Protein AF-A0A9N9LX17-F1 (afdb_monomer_lite)

InterPro domains:
  IPR000743 Glycoside hydrolase, family 28 [PF00295] (178-269)
  IPR011050 Pectin lyase fold/virulence factor [SSF51126] (46-278)
  IPR012334 Pectin lyase fold [G3DSA:2.160.20.10] (38-163)
  IPR012334 Pectin lyase fold [G3DSA:2.160.20.10] (164-284)

Organism: NCBI:txid595503

pLDDT: mean 70.47, std 19.85, range [21.69, 96.5]

Radius of gyration: 23.57 Å; chains: 1; bounding box: 48×75×92 Å

Secondary structure (DSSP, 8-state):
---------------------------------TTPPEEEPPP--TT---HHHHHHHHHHSTTSEEEE--EEE-S-B--EEEEEEEEE-SEEEE-S-HHHHHHSSEEETTTTEEESBEEEEEEEEEE-TTT-EEE--HHHHHHHHSS---TTPPBS-EE------S-----TTS---PPPEE-SEEEEEEEEEEES-SSEEES-TT-SSTTTT----EEEEEEEEEEEEEESS-STT---EEE--SSS-BEEEEEEEE-BBSSTTSPPBS-EEEEESBPTT-EES-EEET-

Structure (mmCIF, N/CA/C/O backbone):
data_AF-A0A9N9LX17-F1
#
_entry.id   AF-A0A9N9LX17-F1
#
loop_
_atom_site.group_PDB
_atom_site.id
_atom_site.type_symbol
_atom_site.label_atom_id
_atom_site.label_alt_id
_atom_site.label_comp_id
_atom_site.label_asym_id
_atom_site.label_entity_id
_atom_site.label_seq_id
_atom_site.pdbx_PDB_ins_code
_atom_site.Cartn_x
_atom_site.Cartn_y
_atom_site.Cartn_z
_atom_site.occupancy
_atom_site.B_iso_or_equiv
_atom_site.auth_seq_id
_atom_site.auth_comp_id
_atom_site.auth_asym_id
_atom_site.auth_atom_id
_atom_site.pdbx_PDB_model_num
ATOM 1 N N . MET A 1 1 ? 9.845 -52.766 -66.563 1.00 35.47 1 MET A N 1
ATOM 2 C CA . MET A 1 1 ? 11.212 -52.418 -66.123 1.00 35.47 1 MET A CA 1
ATOM 3 C C . MET A 1 1 ? 11.111 -51.336 -65.056 1.00 35.47 1 MET A C 1
ATOM 5 O O . MET A 1 1 ? 10.508 -50.327 -65.366 1.00 35.47 1 MET A O 1
ATOM 9 N N . HIS A 1 2 ? 11.686 -51.580 -63.865 1.00 37.22 2 HIS A N 1
ATOM 10 C CA . HIS A 1 2 ? 12.273 -50.601 -62.917 1.00 37.22 2 HIS A CA 1
ATOM 11 C C . HIS A 1 2 ? 11.349 -49.502 -62.329 1.00 37.22 2 HIS A C 1
ATOM 13 O O . HIS A 1 2 ? 10.694 -48.790 -63.064 1.00 37.22 2 HIS A O 1
ATOM 19 N N . ARG A 1 3 ? 11.277 -49.221 -61.022 1.00 40.25 3 ARG A N 1
ATOM 20 C CA . ARG A 1 3 ? 12.088 -49.555 -59.837 1.00 40.25 3 ARG A CA 1
ATOM 21 C C . ARG A 1 3 ? 11.215 -49.325 -58.588 1.00 40.25 3 ARG A C 1
ATOM 23 O O . ARG A 1 3 ? 10.540 -48.306 -58.502 1.00 40.25 3 ARG A O 1
ATOM 30 N N . LEU A 1 4 ? 11.287 -50.240 -57.618 1.00 35.66 4 LEU A N 1
ATOM 31 C CA . LEU A 1 4 ? 10.946 -49.978 -56.216 1.00 35.66 4 LEU A CA 1
ATOM 32 C C . LEU A 1 4 ? 12.004 -49.029 -55.628 1.00 35.66 4 LEU A C 1
ATOM 34 O O . LEU A 1 4 ? 13.196 -49.271 -55.814 1.00 35.66 4 LEU A O 1
ATOM 38 N N . SER A 1 5 ? 11.583 -48.018 -54.869 1.00 40.09 5 SER A N 1
ATOM 39 C CA . SER A 1 5 ? 12.445 -47.342 -53.895 1.00 40.09 5 SER A CA 1
ATOM 40 C C . SER A 1 5 ? 11.688 -47.212 -52.581 1.00 40.09 5 SER A C 1
ATOM 42 O O . SER A 1 5 ? 10.749 -46.430 -52.465 1.00 40.09 5 SER A O 1
ATOM 44 N N . LEU A 1 6 ? 12.113 -48.011 -51.604 1.00 40.12 6 LEU A N 1
ATOM 45 C CA . LEU A 1 6 ? 11.853 -47.794 -50.187 1.00 40.12 6 LEU A CA 1
ATOM 46 C C . LEU A 1 6 ? 12.526 -46.486 -49.760 1.00 40.12 6 LEU A C 1
ATOM 48 O O . LEU A 1 6 ? 13.711 -46.304 -50.036 1.00 40.12 6 LEU A O 1
ATOM 52 N N . LEU A 1 7 ? 11.819 -45.626 -49.027 1.00 34.62 7 LEU A N 1
ATOM 53 C CA . LEU A 1 7 ? 12.468 -44.716 -48.090 1.00 34.62 7 LEU A CA 1
ATOM 54 C C . LEU A 1 7 ? 11.702 -44.665 -46.763 1.00 34.62 7 LEU A C 1
ATOM 56 O O . LEU A 1 7 ? 10.480 -44.566 -46.706 1.00 34.62 7 LEU A O 1
ATOM 60 N N . SER A 1 8 ? 12.516 -44.820 -45.729 1.00 36.94 8 SER A N 1
ATOM 61 C CA . SER A 1 8 ? 12.314 -45.004 -44.295 1.00 36.94 8 SER A CA 1
ATOM 62 C C . SER A 1 8 ? 11.268 -44.146 -43.578 1.00 36.94 8 SER A C 1
ATOM 64 O O . SER A 1 8 ? 11.201 -42.931 -43.755 1.00 36.94 8 SER A O 1
ATOM 66 N N . LEU A 1 9 ? 10.605 -44.805 -42.619 1.00 37.69 9 LEU A N 1
ATOM 67 C CA . LEU A 1 9 ? 10.036 -44.239 -41.396 1.00 37.69 9 LEU A CA 1
ATOM 68 C C . LEU A 1 9 ? 10.981 -43.224 -40.726 1.00 37.69 9 LEU A C 1
ATOM 70 O O . LEU A 1 9 ? 12.104 -43.565 -40.364 1.00 37.69 9 LEU A O 1
ATOM 74 N N . ALA A 1 10 ? 10.445 -42.048 -40.412 1.00 33.94 10 ALA A N 1
ATOM 75 C CA . ALA A 1 10 ? 10.812 -41.290 -39.222 1.00 33.94 10 ALA A CA 1
ATOM 76 C C . ALA A 1 10 ? 9.517 -40.743 -38.608 1.00 33.94 10 ALA A C 1
ATOM 78 O O . ALA A 1 10 ? 9.060 -39.649 -38.928 1.00 33.94 10 ALA A O 1
ATOM 79 N N . ILE A 1 11 ? 8.884 -41.552 -37.756 1.00 41.22 11 ILE A N 1
ATOM 80 C CA . ILE A 1 11 ? 7.846 -41.073 -36.843 1.00 41.22 11 ILE A CA 1
ATOM 81 C C . ILE A 1 11 ? 8.592 -40.282 -35.770 1.00 41.22 11 ILE A C 1
ATOM 83 O O . ILE A 1 11 ? 9.168 -40.862 -34.854 1.00 41.22 11 ILE A O 1
ATOM 87 N N . LEU A 1 12 ? 8.637 -38.959 -35.913 1.00 36.47 12 LEU A N 1
ATOM 88 C CA . LEU A 1 12 ? 8.966 -38.078 -34.800 1.00 36.47 12 LEU A CA 1
ATOM 89 C C . LEU A 1 12 ? 7.798 -38.158 -33.810 1.00 36.47 12 LEU A C 1
ATOM 91 O O . LEU A 1 12 ? 6.686 -37.768 -34.177 1.00 36.47 12 LEU A O 1
ATOM 95 N N . PRO A 1 13 ? 7.998 -38.629 -32.566 1.00 37.09 13 PRO A N 1
ATOM 96 C CA . PRO A 1 13 ? 7.053 -38.302 -31.525 1.00 37.09 13 PRO A CA 1
ATOM 97 C C . PRO A 1 13 ? 7.185 -36.792 -31.333 1.00 37.09 13 PRO A C 1
ATOM 99 O O . PRO A 1 13 ? 8.185 -36.308 -30.801 1.00 37.09 13 PRO A O 1
ATOM 102 N N . PHE A 1 14 ? 6.198 -36.030 -31.806 1.00 36.94 14 PHE A N 1
ATOM 103 C CA . PHE A 1 14 ? 5.973 -34.705 -31.253 1.00 36.94 14 PHE A CA 1
ATOM 104 C C . PHE A 1 14 ? 5.671 -34.934 -29.778 1.00 36.94 14 PHE A C 1
ATOM 106 O O . PHE A 1 14 ? 4.556 -35.290 -29.398 1.00 36.94 14 PHE A O 1
ATOM 113 N N . LEU A 1 15 ? 6.724 -34.817 -28.967 1.00 38.44 15 LEU A N 1
ATOM 114 C CA . LEU A 1 15 ? 6.636 -34.618 -27.538 1.00 38.44 15 LEU A CA 1
ATOM 115 C C . LEU A 1 15 ? 5.595 -33.529 -27.340 1.00 38.44 15 LEU A C 1
ATOM 117 O O . LEU A 1 15 ? 5.793 -32.372 -27.710 1.00 38.44 15 LEU A O 1
ATOM 121 N N . THR A 1 16 ? 4.459 -33.952 -26.806 1.00 34.06 16 THR A N 1
ATOM 122 C CA . THR A 1 16 ? 3.434 -33.095 -26.251 1.00 34.06 16 THR A CA 1
ATOM 123 C C . THR A 1 16 ? 4.123 -32.195 -25.236 1.00 34.06 16 THR A C 1
ATOM 125 O O . THR A 1 16 ? 4.326 -32.586 -24.088 1.00 34.06 16 THR A O 1
ATOM 128 N N . GLN A 1 17 ? 4.512 -30.987 -25.644 1.00 36.25 17 GLN A N 1
ATOM 129 C CA . GLN A 1 17 ? 4.705 -29.907 -24.693 1.00 36.25 17 GLN A CA 1
ATOM 130 C C . GLN A 1 17 ? 3.312 -29.543 -24.204 1.00 36.25 17 GLN A C 1
ATOM 132 O O . GLN A 1 17 ? 2.652 -28.634 -24.709 1.00 36.25 17 GLN A O 1
ATOM 137 N N . THR A 1 18 ? 2.861 -30.303 -23.208 1.00 29.83 18 THR A N 1
ATOM 138 C CA . THR A 1 18 ? 1.946 -29.798 -22.204 1.00 29.83 18 THR A CA 1
ATOM 139 C C . THR A 1 18 ? 2.607 -28.542 -21.662 1.00 29.83 18 THR A C 1
ATOM 141 O O . THR A 1 18 ? 3.480 -28.598 -20.795 1.00 29.83 18 THR A O 1
ATOM 144 N N . HIS A 1 19 ? 2.235 -27.397 -22.225 1.00 37.81 19 HIS A N 1
ATOM 145 C CA . HIS A 1 19 ? 2.329 -26.148 -21.509 1.00 37.81 19 HIS A CA 1
ATOM 146 C C . HIS A 1 19 ? 1.412 -26.367 -20.317 1.00 37.81 19 HIS A C 1
ATOM 148 O O . HIS A 1 19 ? 0.196 -26.219 -20.417 1.00 37.81 19 HIS A O 1
ATOM 154 N N . ALA A 1 20 ? 1.992 -26.829 -19.210 1.00 33.56 20 ALA A N 1
ATOM 155 C CA . ALA A 1 20 ? 1.413 -26.604 -17.912 1.00 33.56 20 ALA A CA 1
ATOM 156 C C . ALA A 1 20 ? 1.333 -25.082 -17.808 1.00 33.56 20 ALA A C 1
ATOM 158 O O . ALA A 1 20 ? 2.293 -24.414 -17.431 1.00 33.56 20 ALA A O 1
ATOM 159 N N . GLN A 1 21 ? 0.213 -24.528 -18.275 1.00 37.31 21 GLN A N 1
ATOM 160 C CA . GLN A 1 21 ? -0.245 -23.226 -17.859 1.00 37.31 21 GLN A CA 1
ATOM 161 C C . GLN A 1 21 ? -0.317 -23.371 -16.348 1.00 37.31 21 GLN A C 1
ATOM 163 O O . GLN A 1 21 ? -1.228 -24.020 -15.834 1.00 37.31 21 GLN A O 1
ATOM 168 N N . ALA A 1 22 ? 0.710 -22.886 -15.649 1.00 36.56 22 ALA A N 1
ATOM 169 C CA . ALA A 1 22 ? 0.605 -22.625 -14.232 1.00 36.56 22 ALA A CA 1
ATOM 170 C C . ALA A 1 22 ? -0.609 -21.709 -14.131 1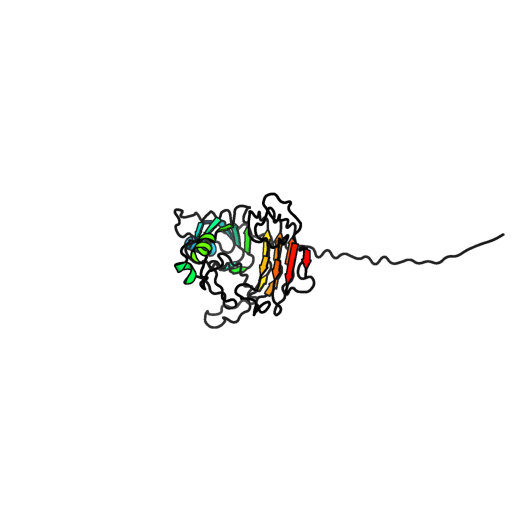.00 36.56 22 ALA A C 1
ATOM 172 O O . ALA A 1 22 ? -0.571 -20.563 -14.584 1.00 36.56 22 ALA A O 1
ATOM 173 N N . GLN A 1 23 ? -1.739 -22.293 -13.738 1.00 37.41 23 GLN A N 1
ATOM 174 C CA . GLN A 1 23 ? -2.990 -21.577 -13.697 1.00 37.41 23 GLN A CA 1
ATOM 175 C C . GLN A 1 23 ? -2.757 -20.405 -12.759 1.00 37.41 23 GLN A C 1
ATOM 177 O O . GLN A 1 23 ? -2.334 -20.594 -11.619 1.00 37.41 23 GLN A O 1
ATOM 182 N N . LEU A 1 24 ? -3.001 -19.200 -13.264 1.00 45.25 24 LEU A N 1
ATOM 183 C CA . LEU A 1 24 ? -3.040 -17.971 -12.488 1.00 45.25 24 LEU A CA 1
ATOM 184 C C . LEU A 1 24 ? -4.302 -18.027 -11.610 1.00 45.25 24 LEU A C 1
ATOM 186 O O . LEU A 1 24 ? -5.284 -17.329 -11.829 1.00 45.25 24 LEU A O 1
ATOM 190 N N . GLN A 1 25 ? -4.332 -18.980 -10.686 1.00 44.53 25 GLN A N 1
ATOM 191 C CA . GLN A 1 25 ? -5.410 -19.192 -9.745 1.00 44.53 25 GLN A CA 1
ATOM 192 C C . GLN A 1 25 ? -4.886 -18.835 -8.369 1.00 44.53 25 GLN A C 1
ATOM 194 O O . GLN A 1 25 ? -4.405 -19.689 -7.643 1.00 44.53 25 GLN A O 1
ATOM 199 N N . ASN A 1 26 ? -5.066 -17.575 -8.006 1.00 44.97 26 ASN A N 1
ATOM 200 C CA . ASN A 1 26 ? -5.597 -17.286 -6.687 1.00 44.97 26 ASN A CA 1
ATOM 201 C C . ASN A 1 26 ? -6.857 -16.444 -6.903 1.00 44.97 26 ASN A C 1
ATOM 203 O O . ASN A 1 26 ? -6.817 -15.226 -6.718 1.00 44.97 26 ASN A O 1
ATOM 207 N N . PRO A 1 27 ? -8.001 -17.027 -7.334 1.00 46.06 27 PRO A N 1
ATOM 208 C CA . PRO A 1 27 ? -9.246 -16.425 -6.897 1.00 46.06 27 PRO A CA 1
ATOM 209 C C . PRO A 1 27 ? -9.136 -16.378 -5.373 1.00 46.06 27 PRO A C 1
ATOM 211 O O . PRO A 1 27 ? -8.946 -17.425 -4.747 1.00 46.06 27 PRO A O 1
ATOM 214 N N . LEU A 1 28 ? -9.158 -15.170 -4.793 1.00 48.03 28 LEU A N 1
ATOM 215 C CA . LEU A 1 28 ? -9.337 -15.014 -3.352 1.00 48.03 28 LEU A CA 1
ATOM 216 C C . LEU A 1 28 ? -10.419 -16.024 -2.957 1.00 48.03 28 LEU A C 1
ATOM 218 O O . LEU A 1 28 ? -11.452 -16.056 -3.642 1.00 48.03 28 LEU A O 1
ATOM 222 N N . PRO A 1 29 ? -10.189 -16.904 -1.963 1.00 48.41 29 PRO A N 1
ATOM 223 C CA . PRO A 1 29 ? -11.257 -17.776 -1.513 1.00 48.41 29 PRO A CA 1
ATOM 224 C C . PRO A 1 29 ? -12.472 -16.872 -1.282 1.00 48.41 29 PRO A C 1
ATOM 226 O O . PRO A 1 29 ? -12.311 -15.850 -0.607 1.00 48.41 29 PRO A O 1
ATOM 229 N N . PRO A 1 30 ? -13.633 -17.152 -1.913 1.00 46.47 30 PRO A N 1
ATOM 230 C CA . PRO A 1 30 ? -14.810 -16.324 -1.717 1.00 46.47 30 PRO A CA 1
ATOM 231 C C . PRO A 1 30 ? -14.992 -16.213 -0.213 1.00 46.47 30 PRO A C 1
ATOM 233 O O . PRO A 1 30 ? -14.998 -17.254 0.454 1.00 46.47 30 PRO A O 1
ATOM 236 N N . ILE A 1 31 ? -15.026 -14.982 0.309 1.00 50.50 31 ILE A N 1
ATOM 237 C CA . ILE A 1 31 ? -15.191 -14.743 1.741 1.00 50.50 31 ILE A CA 1
ATOM 238 C C . ILE A 1 31 ? -16.525 -15.382 2.103 1.00 50.50 31 ILE A C 1
ATOM 240 O O . ILE A 1 31 ? -17.606 -14.879 1.800 1.00 50.50 31 ILE A O 1
ATOM 244 N N . LYS A 1 32 ? -16.429 -16.599 2.633 1.00 47.66 32 LYS A N 1
ATOM 245 C CA . LYS A 1 32 ? -17.560 -17.398 3.052 1.00 47.66 32 LYS A CA 1
ATOM 246 C C . LYS A 1 32 ? -17.932 -16.869 4.419 1.00 47.66 32 LYS A C 1
ATOM 248 O O . LYS A 1 32 ? -17.498 -17.447 5.406 1.00 47.66 32 LYS A O 1
ATOM 253 N N . ASP A 1 33 ? -18.765 -15.837 4.475 1.00 49.06 33 ASP A N 1
ATOM 254 C CA . ASP A 1 33 ? -19.733 -15.833 5.561 1.00 49.06 33 ASP A CA 1
ATOM 255 C C . ASP A 1 33 ? -21.044 -15.088 5.249 1.00 49.06 33 ASP A C 1
ATOM 257 O O . ASP A 1 33 ? -21.087 -13.860 5.252 1.00 49.06 33 ASP A O 1
ATOM 261 N N . PRO A 1 34 ? -22.157 -15.816 5.051 1.00 50.72 34 PRO A N 1
ATOM 262 C CA . PRO A 1 34 ? -23.514 -15.274 5.141 1.00 50.72 34 PRO A CA 1
ATOM 263 C C . PRO A 1 34 ? -23.906 -14.753 6.546 1.00 50.72 34 PRO A C 1
ATOM 265 O O . PRO A 1 34 ? -25.016 -14.247 6.699 1.00 50.72 34 PRO A O 1
ATOM 268 N N . GLN A 1 35 ? -23.048 -14.902 7.567 1.00 56.78 35 GLN A N 1
ATOM 269 C CA . GLN A 1 35 ? -23.281 -14.550 8.980 1.00 56.78 35 GLN A CA 1
ATOM 270 C C . GLN A 1 35 ? -22.323 -13.461 9.520 1.00 56.78 35 GLN A C 1
ATOM 272 O O . GLN A 1 35 ? -22.437 -13.073 10.686 1.00 56.78 35 GLN A O 1
ATOM 277 N N . GLY A 1 36 ? -21.411 -12.931 8.694 1.00 67.19 36 GLY A N 1
ATOM 278 C CA . GLY A 1 36 ? -20.410 -11.938 9.106 1.00 67.19 36 GLY A CA 1
ATOM 279 C C . GLY A 1 36 ? -21.013 -10.574 9.475 1.00 67.19 36 GLY A C 1
ATOM 280 O O . GLY A 1 36 ? -21.919 -10.065 8.809 1.00 67.19 36 GLY A O 1
ATOM 281 N N . LYS A 1 37 ? -20.502 -9.938 10.540 1.00 80.50 37 LYS A N 1
ATOM 282 C CA . LYS A 1 37 ? -20.936 -8.588 10.950 1.00 80.50 37 LYS A CA 1
ATOM 283 C C . LYS A 1 37 ? -20.451 -7.552 9.939 1.00 80.50 37 LYS A C 1
ATOM 285 O O . LYS A 1 37 ? -19.287 -7.557 9.559 1.00 80.50 37 LYS A O 1
ATOM 290 N N . THR A 1 38 ? -21.325 -6.635 9.531 1.00 85.69 38 THR A N 1
ATOM 291 C CA . THR A 1 38 ? -20.928 -5.485 8.705 1.00 85.69 38 THR A CA 1
ATOM 292 C C . THR A 1 38 ? -20.859 -4.231 9.567 1.00 85.69 38 THR A C 1
ATOM 294 O O . THR A 1 38 ? -21.858 -3.847 10.173 1.00 85.69 38 THR A O 1
ATOM 297 N N . CYS A 1 39 ? -19.697 -3.582 9.597 1.00 86.81 39 CYS A N 1
ATOM 298 C CA . CYS A 1 39 ? -19.499 -2.281 10.224 1.00 86.81 39 CYS A CA 1
ATOM 299 C C . CYS A 1 39 ? -19.444 -1.224 9.128 1.00 86.81 39 CYS A C 1
ATOM 301 O O . CYS A 1 39 ? -18.622 -1.310 8.219 1.00 86.81 39 CYS A O 1
ATOM 303 N N . ILE A 1 40 ? -20.307 -0.218 9.227 1.00 87.06 40 ILE A N 1
ATOM 304 C CA . ILE A 1 40 ? -20.219 0.986 8.403 1.00 87.06 40 ILE A CA 1
ATOM 305 C C . ILE A 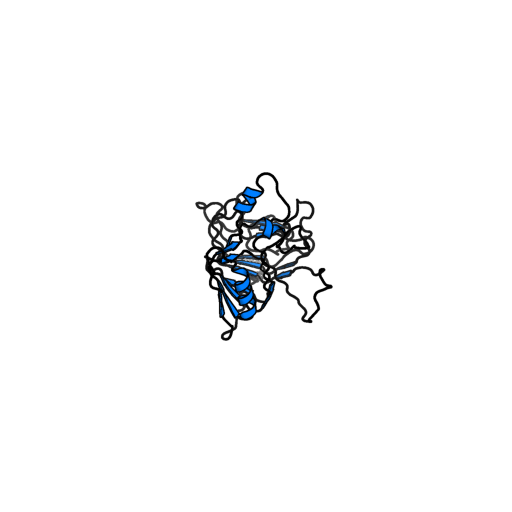1 40 ? -19.653 2.076 9.300 1.00 87.06 40 ILE A C 1
ATOM 307 O O . ILE A 1 40 ? -20.236 2.380 10.342 1.00 87.06 40 ILE A O 1
ATOM 311 N N . VAL A 1 41 ? -18.507 2.628 8.918 1.00 88.06 41 VAL A N 1
ATOM 312 C CA . VAL A 1 41 ? -17.889 3.736 9.643 1.00 88.06 41 VAL A CA 1
ATOM 313 C C . VAL A 1 41 ? -18.299 5.029 8.941 1.00 88.06 41 VAL A C 1
ATOM 315 O O . VAL A 1 41 ? -18.142 5.166 7.733 1.00 88.06 41 VAL A O 1
ATOM 318 N N . HIS A 1 42 ? -18.858 5.990 9.669 1.00 88.25 42 HIS A N 1
ATOM 319 C CA . HIS A 1 42 ? -19.262 7.274 9.088 1.00 88.25 42 HIS A CA 1
ATOM 320 C C . HIS A 1 42 ? -18.264 8.350 9.460 1.00 88.25 42 HIS A C 1
ATOM 322 O O . HIS A 1 42 ? -17.949 8.495 10.637 1.00 88.25 42 HIS A O 1
ATOM 328 N N . ALA A 1 43 ? -17.785 9.110 8.478 1.00 89.50 43 ALA A N 1
ATOM 329 C CA . ALA A 1 43 ? -16.760 10.114 8.735 1.00 89.50 43 ALA A CA 1
ATOM 330 C C . ALA A 1 43 ? -17.268 11.187 9.708 1.00 89.50 43 ALA A C 1
ATOM 332 O O . ALA A 1 43 ? -18.373 11.713 9.538 1.00 89.50 43 ALA A O 1
ATOM 333 N N . LEU A 1 44 ? -16.443 11.554 10.689 1.00 91.19 44 LEU A N 1
ATOM 334 C CA . LEU A 1 44 ? -16.734 12.608 11.666 1.00 91.19 44 LEU A CA 1
ATOM 335 C C . LEU A 1 44 ? -16.756 14.005 11.027 1.00 91.19 44 LEU A C 1
ATOM 337 O O . LEU A 1 44 ? -17.418 14.909 11.537 1.00 91.19 44 LEU A O 1
ATOM 341 N N . ARG A 1 45 ? -16.104 14.158 9.864 1.00 88.44 45 ARG A N 1
ATOM 342 C CA . ARG A 1 45 ? -15.992 15.400 9.073 1.00 88.44 45 ARG A CA 1
ATOM 343 C C . ARG A 1 45 ? -15.189 16.494 9.788 1.00 88.44 45 ARG A C 1
ATOM 345 O O . ARG A 1 45 ? -14.661 16.302 10.879 1.00 88.44 45 ARG A O 1
ATOM 352 N N . ASN A 1 46 ? -15.048 17.646 9.125 1.00 90.50 46 ASN A N 1
ATOM 353 C CA . ASN A 1 46 ? -14.336 18.828 9.631 1.00 90.50 46 ASN A CA 1
ATOM 354 C C . ASN A 1 46 ? -12.908 18.537 10.128 1.00 90.50 46 ASN A C 1
ATOM 356 O O . ASN A 1 46 ? -12.479 19.118 11.117 1.00 90.50 46 ASN A O 1
ATOM 360 N N . GLN A 1 47 ? -12.189 17.633 9.449 1.00 91.94 47 GLN A N 1
ATOM 361 C CA . GLN A 1 47 ? -10.838 17.200 9.841 1.00 91.94 47 GLN A CA 1
ATOM 362 C C . GLN A 1 47 ? -10.755 16.646 11.279 1.00 91.94 47 GLN A C 1
ATOM 364 O O . GLN A 1 47 ? -9.738 16.767 11.958 1.00 91.94 47 GLN A O 1
ATOM 369 N N . THR A 1 48 ? -11.836 16.030 11.756 1.00 95.38 48 THR A N 1
ATOM 370 C CA . THR A 1 48 ? -11.850 15.319 13.038 1.00 95.38 48 THR A CA 1
ATOM 371 C C . THR A 1 48 ? -11.234 13.934 12.858 1.00 95.38 48 THR A C 1
ATOM 373 O O . THR A 1 48 ? -11.500 13.283 11.854 1.00 95.38 48 THR A O 1
ATOM 376 N N . ASP A 1 49 ? -10.417 13.482 13.813 1.00 96.00 49 ASP A N 1
ATOM 377 C CA . ASP A 1 49 ? -9.709 12.200 13.714 1.00 96.00 49 ASP A CA 1
ATOM 378 C C . ASP A 1 49 ? -10.657 10.990 13.696 1.00 96.00 49 ASP A C 1
ATOM 380 O O . ASP A 1 49 ? -11.247 10.625 14.714 1.00 96.00 49 ASP A O 1
ATOM 384 N N . ASP A 1 50 ? -10.759 10.341 12.540 1.00 95.19 50 ASP A N 1
ATOM 385 C CA . ASP A 1 50 ? -11.567 9.143 12.315 1.00 95.19 50 ASP A CA 1
ATOM 386 C C . ASP A 1 50 ? -10.842 7.848 12.732 1.00 95.19 50 ASP A C 1
ATOM 388 O O . ASP A 1 50 ? -11.460 6.781 12.811 1.00 95.19 50 ASP A O 1
ATOM 392 N N . ALA A 1 51 ? -9.538 7.895 13.024 1.00 93.00 51 ALA A N 1
ATOM 393 C CA . ALA A 1 51 ? -8.760 6.694 13.323 1.00 93.00 51 ALA A CA 1
ATOM 394 C C . ALA A 1 51 ? -9.316 5.847 14.493 1.00 93.00 51 ALA A C 1
ATOM 396 O O . ALA A 1 51 ? -9.387 4.621 14.346 1.00 93.00 51 ALA A O 1
ATOM 397 N N . PRO A 1 52 ? -9.787 6.422 15.623 1.00 95.50 52 PRO A N 1
ATOM 398 C CA . PRO A 1 52 ? -10.323 5.632 16.733 1.00 95.50 52 PRO A CA 1
ATOM 399 C C . PRO A 1 52 ? -11.571 4.820 16.366 1.00 95.50 52 PRO A C 1
ATOM 401 O O . PRO A 1 52 ? -11.703 3.665 16.774 1.00 95.50 52 PRO A O 1
ATOM 404 N N . GLN A 1 53 ? -12.483 5.394 15.578 1.00 92.56 53 GLN A N 1
ATOM 405 C CA . GLN A 1 53 ? -13.712 4.706 15.170 1.00 92.56 53 GLN A CA 1
ATOM 406 C C . GLN A 1 53 ? -13.457 3.647 14.091 1.00 92.56 53 GLN A C 1
ATOM 408 O O . GLN A 1 53 ? -14.088 2.590 14.120 1.00 92.56 53 GLN A O 1
ATOM 413 N N . ILE A 1 54 ? -12.476 3.869 13.210 1.00 90.94 54 ILE A N 1
ATOM 414 C CA . ILE A 1 54 ? -12.006 2.864 12.247 1.00 90.94 54 ILE A CA 1
ATOM 415 C C . ILE A 1 54 ? -11.405 1.663 12.987 1.00 90.94 54 ILE A C 1
ATOM 417 O O . ILE A 1 54 ? -11.782 0.520 12.729 1.00 90.94 54 ILE A O 1
ATOM 421 N N . LEU A 1 55 ? -10.520 1.900 13.966 1.00 91.19 55 LEU A N 1
ATOM 422 C CA . LEU A 1 55 ? -9.961 0.827 14.800 1.00 91.19 55 LEU A CA 1
ATOM 423 C C . LEU A 1 55 ? -11.058 0.069 15.547 1.00 91.19 55 LEU A C 1
ATOM 425 O O . LEU A 1 55 ? -11.012 -1.159 15.630 1.00 91.19 55 LEU A O 1
ATOM 429 N N . LYS A 1 56 ? -12.076 0.784 16.041 1.00 91.31 56 LYS A N 1
ATOM 430 C CA . LYS A 1 56 ? -13.205 0.153 16.720 1.00 91.31 56 LYS A CA 1
ATOM 431 C C . LYS A 1 56 ? -14.024 -0.741 15.791 1.00 91.31 56 LYS A C 1
ATOM 433 O O . LYS A 1 56 ? -14.475 -1.805 16.218 1.00 91.31 56 LYS A O 1
ATOM 438 N N . ALA A 1 57 ? -14.208 -0.339 14.537 1.00 90.31 57 ALA A N 1
ATOM 439 C CA . ALA A 1 57 ? -14.897 -1.147 13.540 1.00 90.31 57 ALA A CA 1
ATOM 440 C C . ALA A 1 57 ? -14.108 -2.406 13.175 1.00 90.31 57 ALA A C 1
ATOM 442 O O . ALA A 1 57 ? -14.694 -3.487 13.163 1.00 90.31 57 ALA A O 1
ATOM 443 N N . PHE A 1 58 ? -12.790 -2.296 12.976 1.00 88.56 58 PHE A N 1
ATOM 444 C CA . PHE A 1 58 ? -11.930 -3.464 12.766 1.00 88.56 58 PHE A CA 1
ATOM 445 C C . PHE A 1 58 ? -11.975 -4.442 13.943 1.00 88.56 58 PHE A C 1
ATOM 447 O O . PHE A 1 58 ? -12.038 -5.647 13.730 1.00 88.56 58 PHE A O 1
ATOM 454 N N . GLU A 1 59 ? -11.999 -3.941 15.180 1.00 89.12 59 GLU A N 1
ATOM 455 C CA . GLU A 1 59 ? -12.151 -4.782 16.372 1.00 89.12 59 GLU A CA 1
ATOM 456 C C . GLU A 1 59 ? -13.533 -5.465 16.421 1.00 89.12 59 GLU A C 1
ATOM 458 O O . GLU A 1 59 ? -13.643 -6.644 16.750 1.00 89.12 59 GLU A O 1
ATOM 463 N N . THR A 1 60 ? -14.600 -4.733 16.090 1.00 87.69 60 THR A N 1
ATOM 464 C CA . THR A 1 60 ? -15.991 -5.190 16.271 1.00 87.69 60 THR A CA 1
ATOM 465 C C . THR A 1 60 ? -16.471 -6.124 15.158 1.00 87.69 60 THR A C 1
ATOM 467 O O . THR A 1 60 ? -17.238 -7.054 15.427 1.00 87.69 60 THR A O 1
ATOM 470 N N . CYS A 1 61 ? -16.043 -5.865 13.922 1.00 86.50 61 CYS A N 1
ATOM 471 C CA . CYS A 1 61 ? -16.434 -6.595 12.715 1.00 86.50 61 CYS A CA 1
ATOM 472 C C . CYS A 1 61 ? -15.324 -7.485 12.160 1.00 86.50 61 CYS A C 1
ATOM 474 O O . CYS A 1 61 ? -15.377 -7.881 10.998 1.00 86.50 61 CYS A O 1
ATOM 476 N N . ASN A 1 62 ? -14.339 -7.827 12.989 1.00 78.75 62 ASN A N 1
ATOM 477 C CA . ASN A 1 62 ? -13.417 -8.909 12.683 1.00 78.75 62 ASN A CA 1
ATOM 478 C C . ASN A 1 62 ? -14.213 -10.191 12.354 1.00 78.75 62 ASN A C 1
ATOM 480 O O . ASN A 1 62 ? -15.195 -10.472 13.050 1.00 78.75 62 ASN A O 1
ATOM 484 N N . HIS A 1 63 ? -13.822 -10.942 11.318 1.00 76.44 63 HIS A N 1
ATOM 485 C CA . HIS A 1 63 ? -14.645 -11.990 10.677 1.00 76.44 63 HIS A CA 1
ATOM 486 C C . HIS A 1 63 ? -15.897 -11.463 9.942 1.00 76.44 63 HIS A C 1
ATOM 488 O O . HIS A 1 63 ? -16.978 -12.052 9.996 1.00 76.44 63 HIS A O 1
ATOM 494 N N . GLY A 1 64 ? -15.785 -10.302 9.301 1.00 71.38 64 GLY A N 1
ATOM 495 C CA . GLY A 1 64 ? -16.905 -9.585 8.704 1.00 71.38 64 GLY A CA 1
ATOM 496 C C . GLY A 1 64 ? -16.470 -8.540 7.679 1.00 71.38 64 GLY A C 1
ATOM 497 O O . GLY A 1 64 ? -15.375 -8.597 7.126 1.00 71.38 64 GLY A O 1
ATOM 498 N N . GLY A 1 65 ? -17.350 -7.585 7.390 1.00 64.38 65 GLY A N 1
ATOM 499 C CA . GLY A 1 65 ? -17.097 -6.521 6.419 1.00 64.38 65 GLY A CA 1
ATOM 500 C C . GLY A 1 65 ? -16.936 -5.156 7.084 1.00 64.38 65 GLY A C 1
ATOM 501 O O . GLY A 1 65 ? -17.703 -4.820 7.986 1.00 64.38 65 GLY A O 1
ATOM 502 N N . VAL A 1 66 ? -16.001 -4.337 6.611 1.00 68.25 66 VAL A N 1
ATOM 503 C CA . VAL A 1 66 ? -15.883 -2.915 6.975 1.00 68.25 66 VAL A CA 1
ATOM 504 C C . VAL A 1 66 ? -16.169 -2.079 5.730 1.00 68.25 66 VAL A C 1
ATOM 506 O O . VAL A 1 66 ? -15.585 -2.333 4.684 1.00 68.25 66 VAL A O 1
ATOM 509 N N . VAL A 1 67 ? -17.100 -1.126 5.798 1.00 66.06 67 VAL A N 1
ATOM 510 C CA . VAL A 1 67 ? -17.418 -0.208 4.692 1.00 66.06 67 VAL A CA 1
ATOM 511 C C . VAL A 1 67 ? -16.958 1.193 5.050 1.00 66.06 67 VAL A C 1
ATOM 513 O O . VAL A 1 67 ? -17.388 1.726 6.074 1.00 66.06 67 VAL A O 1
ATOM 516 N N . ASP A 1 68 ? -16.157 1.781 4.161 1.00 68.31 68 ASP A N 1
ATOM 517 C CA . ASP A 1 68 ? -15.459 3.034 4.435 1.00 68.31 68 ASP A CA 1
ATOM 518 C C . ASP A 1 68 ? -15.882 4.191 3.524 1.00 68.31 68 ASP A C 1
ATOM 520 O O . ASP A 1 68 ? -16.177 3.999 2.342 1.00 68.31 68 ASP A O 1
ATOM 524 N N . GLU A 1 69 ? -15.827 5.405 4.073 1.00 75.44 69 GLU A N 1
ATOM 525 C CA . GLU A 1 69 ? -16.027 6.695 3.401 1.00 75.44 69 GLU A CA 1
ATOM 526 C C . GLU A 1 69 ? -14.683 7.449 3.215 1.00 75.44 69 GLU A C 1
ATOM 528 O O . GLU A 1 69 ? -13.599 6.860 3.212 1.00 75.44 69 GLU A O 1
ATOM 533 N N . VAL A 1 70 ? -14.744 8.768 2.996 1.00 75.19 70 VAL A N 1
ATOM 534 C CA . VAL A 1 70 ? -13.584 9.673 3.042 1.00 75.19 70 VAL A CA 1
ATOM 535 C C . VAL A 1 70 ? -13.305 10.026 4.503 1.00 75.19 70 VAL A C 1
ATOM 537 O O . VAL A 1 70 ? -14.180 10.597 5.148 1.00 75.19 70 VAL A O 1
ATOM 540 N N . TYR A 1 71 ? -12.100 9.751 5.003 1.00 84.38 71 TYR A N 1
ATOM 541 C CA . TYR A 1 71 ? -11.731 9.988 6.406 1.00 84.38 71 TYR A CA 1
ATOM 542 C C . TYR A 1 71 ? -10.567 10.950 6.559 1.00 84.38 71 TYR A C 1
ATOM 544 O O . TYR A 1 71 ? -9.699 11.038 5.688 1.00 84.38 71 TYR A O 1
ATOM 552 N N . TRP A 1 72 ? -10.521 11.614 7.708 1.00 89.62 72 TRP A N 1
ATOM 553 C CA . TRP A 1 72 ? -9.354 12.336 8.183 1.00 89.62 72 TRP A CA 1
ATOM 554 C C . TRP A 1 72 ? -8.645 11.524 9.269 1.00 89.62 72 TRP A C 1
ATOM 556 O O . TRP A 1 72 ? -9.200 11.254 10.329 1.00 89.62 72 TRP A O 1
ATOM 566 N N . ILE A 1 73 ? -7.409 11.115 8.999 1.00 91.06 73 ILE A N 1
ATOM 567 C CA . ILE A 1 73 ? -6.602 10.269 9.879 1.00 91.06 73 ILE A CA 1
ATOM 568 C C . ILE A 1 73 ? -5.557 11.147 10.560 1.00 91.06 73 ILE A C 1
ATOM 570 O O . ILE A 1 73 ? -4.595 11.566 9.918 1.00 91.06 73 ILE A O 1
ATOM 574 N N . ALA A 1 74 ? -5.723 11.427 11.850 1.00 93.94 74 ALA A N 1
ATOM 575 C CA . ALA A 1 74 ? -4.783 12.237 12.629 1.00 93.94 74 ALA A CA 1
ATOM 576 C C . ALA A 1 74 ? -4.026 11.433 13.695 1.00 93.94 74 ALA A C 1
ATOM 578 O O . ALA A 1 74 ? -3.121 11.969 14.330 1.00 93.94 74 ALA A O 1
ATOM 579 N N . THR A 1 75 ? -4.346 10.147 13.872 1.00 94.56 75 THR A N 1
ATOM 580 C CA . THR A 1 75 ? -3.568 9.230 14.711 1.00 94.56 75 THR A CA 1
ATOM 581 C C . THR A 1 75 ? -3.241 7.916 13.999 1.00 94.56 75 THR A C 1
ATOM 583 O O . THR A 1 75 ? -3.879 7.518 13.023 1.00 94.56 75 THR A O 1
ATOM 586 N N . ARG A 1 76 ? -2.164 7.257 14.444 1.00 87.44 76 ARG A N 1
ATOM 587 C CA . ARG A 1 76 ? -1.653 6.015 13.838 1.00 87.44 76 ARG A CA 1
ATOM 588 C C . ARG A 1 76 ? -2.618 4.829 13.997 1.00 87.44 76 ARG A C 1
ATOM 590 O O . ARG A 1 76 ? -3.266 4.674 15.029 1.00 87.44 76 ARG A O 1
ATOM 597 N N . LEU A 1 77 ? -2.631 3.940 13.005 1.00 85.38 77 LEU A N 1
ATOM 598 C CA . LEU A 1 77 ? -3.532 2.789 12.904 1.00 85.38 77 LEU A CA 1
ATOM 599 C C . LEU A 1 77 ? -2.740 1.470 12.915 1.00 85.38 77 LEU A C 1
ATOM 601 O O . LEU A 1 77 ? -1.806 1.305 12.131 1.00 85.38 77 LEU A O 1
ATOM 605 N N . ASN A 1 78 ? -3.121 0.513 13.765 1.00 84.75 78 ASN A N 1
ATOM 606 C CA . ASN A 1 78 ? -2.556 -0.845 13.759 1.00 84.75 78 ASN A CA 1
ATOM 607 C C . ASN A 1 78 ? -3.607 -1.932 14.058 1.00 84.75 78 ASN A C 1
ATOM 609 O O . ASN A 1 78 ? -3.532 -2.582 15.106 1.00 84.75 78 ASN A O 1
ATOM 613 N N . PRO A 1 79 ? -4.635 -2.097 13.206 1.00 82.19 79 PRO A N 1
ATOM 614 C CA . PRO A 1 79 ? -5.589 -3.189 13.349 1.00 82.19 79 PRO A CA 1
ATOM 615 C C . PRO A 1 79 ? -4.938 -4.559 13.099 1.00 82.19 79 PRO A C 1
ATOM 617 O O . PRO A 1 79 ? -4.091 -4.725 12.217 1.00 82.19 79 PRO A O 1
ATOM 620 N N . VAL A 1 80 ? -5.397 -5.551 13.865 1.00 81.06 80 VAL A N 1
ATOM 621 C CA . VAL A 1 80 ? -5.093 -6.974 13.671 1.00 81.06 80 VAL A CA 1
ATOM 622 C C . VAL A 1 80 ? -6.402 -7.689 13.357 1.00 81.06 80 VAL A C 1
ATOM 624 O O . VAL A 1 80 ? -7.301 -7.687 14.194 1.00 81.06 80 VAL A O 1
ATOM 627 N N . VAL A 1 81 ? -6.515 -8.266 12.162 1.00 77.00 81 VAL A N 1
ATOM 628 C CA . VAL A 1 81 ? -7.773 -8.813 11.636 1.00 77.00 81 VAL A CA 1
ATOM 629 C C . VAL A 1 81 ? -7.631 -10.242 11.105 1.00 77.00 81 VAL A C 1
ATOM 631 O O . VAL A 1 81 ? -6.544 -10.723 10.795 1.00 77.00 81 VAL A O 1
ATOM 634 N N . GLU A 1 82 ? -8.745 -10.941 10.980 1.00 79.12 82 GLU A N 1
ATOM 635 C CA . GLU A 1 82 ? -8.856 -12.263 10.383 1.00 79.12 82 GLU A CA 1
ATOM 636 C C . GLU A 1 82 ? -10.201 -12.361 9.661 1.00 79.12 82 GLU A C 1
ATOM 638 O O . GLU A 1 82 ? -11.226 -11.988 10.225 1.00 79.12 82 GLU A O 1
ATOM 643 N N . ASP A 1 83 ? -10.196 -12.850 8.418 1.00 74.44 83 ASP A N 1
ATOM 644 C CA . ASP A 1 83 ? -11.411 -12.992 7.598 1.00 74.44 83 ASP A CA 1
ATOM 645 C C . ASP A 1 83 ? -12.200 -11.688 7.437 1.00 74.44 83 ASP A C 1
ATOM 647 O O . ASP A 1 83 ? -13.389 -11.623 7.745 1.00 74.44 83 ASP A O 1
ATOM 651 N N . VAL A 1 84 ? -11.540 -10.630 6.965 1.00 74.62 84 VAL A N 1
ATOM 652 C CA . VAL A 1 84 ? -12.188 -9.322 6.791 1.00 74.62 84 VAL A CA 1
ATOM 653 C C . VAL A 1 84 ? -12.245 -8.913 5.325 1.00 74.62 84 VAL A C 1
ATOM 655 O O . VAL A 1 84 ? -11.242 -8.989 4.614 1.00 74.62 84 VAL A O 1
ATOM 658 N N . GLU A 1 85 ? -13.409 -8.415 4.895 1.00 74.56 85 GLU A N 1
ATOM 659 C CA . GLU A 1 85 ? -13.565 -7.643 3.657 1.00 74.56 85 GLU A CA 1
ATOM 660 C C . GLU A 1 85 ? -13.619 -6.143 3.972 1.00 74.56 85 GLU A C 1
ATOM 662 O O . GLU A 1 85 ? -14.566 -5.659 4.587 1.00 74.56 85 GLU A O 1
ATOM 667 N N . VAL A 1 86 ? -12.641 -5.375 3.506 1.00 75.62 86 VAL A N 1
ATOM 668 C CA . VAL A 1 86 ? -12.645 -3.912 3.583 1.00 75.62 86 VAL A CA 1
ATOM 669 C C . VAL A 1 86 ? -13.164 -3.347 2.265 1.00 75.62 86 VAL A C 1
ATOM 671 O O . VAL A 1 86 ? -12.515 -3.434 1.223 1.00 75.62 86 VAL A O 1
ATOM 674 N N . ARG A 1 87 ? -14.353 -2.756 2.300 1.00 74.38 87 ARG A N 1
ATOM 675 C CA . ARG A 1 87 ? -15.010 -2.072 1.186 1.00 74.38 87 ARG A CA 1
ATOM 676 C C . ARG A 1 87 ? -14.674 -0.592 1.252 1.00 74.38 87 ARG A C 1
ATOM 678 O O . ARG A 1 87 ? -15.421 0.217 1.798 1.00 74.38 87 ARG A O 1
ATOM 685 N N . TRP A 1 88 ? -13.549 -0.252 0.653 1.00 72.00 88 TRP A N 1
ATOM 686 C CA . TRP A 1 88 ? -12.954 1.065 0.727 1.00 72.00 88 TRP A CA 1
ATOM 687 C C . TRP A 1 88 ? -13.527 1.996 -0.342 1.00 72.00 88 TRP A C 1
ATOM 689 O O . TRP A 1 88 ? -13.139 1.926 -1.504 1.00 72.00 88 TRP A O 1
ATOM 699 N N . ARG A 1 89 ? -14.478 2.864 0.023 1.00 71.69 89 ARG A N 1
ATOM 700 C CA . ARG A 1 89 ? -15.228 3.706 -0.932 1.00 71.69 89 ARG A CA 1
ATOM 701 C C . ARG A 1 89 ? -14.936 5.204 -0.802 1.00 71.69 89 ARG A C 1
ATOM 703 O O . ARG A 1 89 ? -15.791 6.035 -1.095 1.00 71.69 89 ARG A O 1
ATOM 710 N N . GLY A 1 90 ? -13.720 5.563 -0.406 1.00 69.38 90 GLY A N 1
ATOM 711 C CA . GLY A 1 90 ? -13.305 6.958 -0.276 1.00 69.38 90 GLY A CA 1
ATOM 712 C C . GLY A 1 90 ? -11.814 7.113 -0.016 1.00 69.38 90 GLY A C 1
ATOM 713 O O . GLY A 1 90 ? -11.074 6.140 0.053 1.00 69.38 90 GLY A O 1
ATOM 714 N N . VAL A 1 91 ? -11.349 8.349 0.121 1.00 72.81 91 VAL A N 1
ATOM 715 C CA . VAL A 1 91 ? -9.930 8.640 0.352 1.00 72.81 91 VAL A CA 1
ATOM 716 C C . VAL A 1 91 ? -9.673 8.851 1.839 1.00 72.81 91 VAL A C 1
ATOM 718 O O . VAL A 1 91 ? -10.353 9.647 2.477 1.00 72.81 91 VAL A O 1
ATOM 721 N N . TRP A 1 92 ? -8.675 8.174 2.398 1.00 80.81 92 TRP A N 1
ATOM 722 C CA . TRP A 1 92 ? -8.178 8.458 3.744 1.00 80.81 92 TRP A CA 1
ATOM 723 C C . TRP A 1 92 ? -7.090 9.518 3.645 1.00 80.81 92 TRP A C 1
ATOM 725 O O . TRP A 1 92 ? -6.032 9.282 3.059 1.00 80.81 92 TRP A O 1
ATOM 735 N N . VAL A 1 93 ? -7.361 10.699 4.185 1.00 80.94 93 VAL A N 1
ATOM 736 C CA . VAL A 1 93 ? -6.439 11.830 4.198 1.00 80.94 93 VAL A CA 1
ATOM 737 C C . VAL A 1 93 ? -5.729 11.856 5.544 1.00 80.94 93 VAL A C 1
ATOM 739 O O . VAL A 1 93 ? -6.361 12.074 6.571 1.00 80.94 93 VAL A O 1
ATOM 742 N N . PHE A 1 94 ? -4.421 11.616 5.553 1.00 84.19 94 PHE A N 1
ATOM 743 C CA . PHE A 1 94 ? -3.606 11.736 6.762 1.00 84.19 94 PHE A CA 1
ATOM 744 C C . PHE A 1 94 ? -3.356 13.206 7.071 1.00 84.19 94 PHE A C 1
ATOM 746 O O . PHE A 1 94 ? -3.062 13.967 6.153 1.00 84.19 94 PHE A O 1
ATOM 753 N N . SER A 1 95 ? -3.436 13.601 8.340 1.00 90.88 95 SER A N 1
ATOM 754 C CA . SER A 1 95 ? -3.211 14.986 8.752 1.00 90.88 95 SER A CA 1
ATOM 755 C C . SER A 1 95 ? -1.844 15.507 8.306 1.00 90.88 95 SER A C 1
ATOM 757 O O . SER A 1 95 ? -0.875 14.760 8.170 1.00 90.88 95 SER A O 1
ATOM 759 N N . ASP A 1 96 ? -1.761 16.810 8.081 1.00 87.44 96 ASP A N 1
ATOM 760 C CA . ASP A 1 96 ? -0.535 17.536 7.750 1.00 87.44 96 ASP A CA 1
ATOM 761 C C . ASP A 1 96 ? 0.291 17.932 8.992 1.00 87.44 96 ASP A C 1
ATOM 763 O O . ASP A 1 96 ? 1.240 18.708 8.886 1.00 87.44 96 ASP A O 1
ATOM 767 N N . ASP A 1 97 ? -0.003 17.345 10.161 1.00 91.88 97 ASP A N 1
ATOM 768 C CA . ASP A 1 97 ? 0.767 17.521 11.397 1.00 91.88 97 ASP A CA 1
ATOM 769 C C . ASP A 1 97 ? 2.085 16.727 11.347 1.00 91.88 97 ASP A C 1
ATOM 771 O O . ASP A 1 97 ? 2.215 15.597 11.831 1.00 91.88 97 ASP A O 1
ATOM 775 N N . LEU A 1 98 ? 3.087 17.322 10.700 1.00 88.62 98 LEU A N 1
ATOM 776 C CA . LEU A 1 98 ? 4.382 16.680 10.471 1.00 88.62 98 LEU A CA 1
ATOM 777 C C . LEU A 1 98 ? 5.123 16.374 11.784 1.00 88.62 98 LEU A C 1
ATOM 779 O O . LEU A 1 98 ? 5.847 15.377 11.858 1.00 88.62 98 LEU A O 1
ATOM 783 N N . ASP A 1 99 ? 4.956 17.205 12.815 1.00 90.81 99 ASP A N 1
ATOM 784 C CA . ASP A 1 99 ? 5.628 17.039 14.108 1.00 90.81 99 ASP A CA 1
ATOM 785 C C . ASP A 1 99 ? 5.030 15.874 14.905 1.00 90.81 99 ASP A C 1
ATOM 787 O O . ASP A 1 99 ? 5.779 15.051 15.457 1.00 90.81 99 ASP A O 1
ATOM 791 N N . TYR A 1 100 ? 3.699 15.729 14.886 1.00 92.56 100 TYR A N 1
ATOM 792 C CA . TYR A 1 100 ? 3.031 14.541 15.406 1.00 92.56 100 TYR A CA 1
ATOM 793 C C . TYR A 1 100 ? 3.562 13.286 14.716 1.00 92.56 100 TYR A C 1
ATOM 795 O O . TYR A 1 100 ? 4.044 12.370 15.388 1.00 92.56 100 TYR A O 1
ATOM 803 N N . TRP A 1 101 ? 3.551 13.250 13.380 1.00 86.62 101 TRP A N 1
ATOM 804 C CA . TRP A 1 101 ? 3.924 12.056 12.623 1.00 86.62 101 TRP A CA 1
ATOM 805 C C . TRP A 1 101 ? 5.385 11.642 12.814 1.00 86.62 101 TRP A C 1
ATOM 807 O O . TRP A 1 101 ? 5.672 10.447 12.889 1.00 86.62 101 TRP A O 1
ATOM 817 N N . ARG A 1 102 ? 6.319 12.586 12.989 1.00 86.06 102 ARG A N 1
ATOM 818 C CA . ARG A 1 102 ? 7.728 12.250 13.278 1.00 86.06 102 ARG A CA 1
ATOM 819 C C . ARG A 1 102 ? 7.913 11.476 14.579 1.00 86.06 102 ARG A C 1
ATOM 821 O O . ARG A 1 102 ? 8.853 10.691 14.689 1.00 86.06 102 ARG A O 1
ATOM 828 N N . THR A 1 103 ? 7.050 11.711 15.563 1.00 89.56 103 THR A N 1
ATOM 829 C CA . THR A 1 103 ? 7.178 11.139 16.912 1.00 89.56 103 THR A CA 1
ATOM 830 C C . THR A 1 103 ? 6.155 10.038 17.199 1.00 89.56 103 THR A C 1
ATOM 832 O O . THR A 1 103 ? 6.384 9.201 18.071 1.00 89.56 103 THR A O 1
ATOM 835 N N . ASN A 1 104 ? 5.073 9.970 16.420 1.00 86.75 104 ASN A N 1
ATOM 836 C CA . ASN A 1 104 ? 3.943 9.061 16.618 1.00 86.75 104 ASN A CA 1
ATOM 837 C C . ASN A 1 104 ? 3.706 8.142 15.411 1.00 86.75 104 ASN A C 1
ATOM 839 O O . ASN A 1 104 ? 2.573 7.814 15.076 1.00 86.75 104 ASN A O 1
ATOM 843 N N . SER A 1 105 ? 4.785 7.671 14.790 1.00 82.56 105 SER A N 1
ATOM 844 C CA . SER A 1 105 ? 4.747 6.623 13.763 1.00 82.56 105 SER A CA 1
ATOM 845 C C . SER A 1 105 ? 5.208 5.270 14.313 1.00 82.56 105 SER A C 1
ATOM 847 O O . SER A 1 105 ? 5.821 5.185 15.380 1.00 82.56 105 SER A O 1
ATOM 849 N N . TYR A 1 106 ? 4.928 4.189 13.589 1.00 76.81 106 TYR A N 1
ATOM 850 C CA . TYR A 1 106 ? 5.482 2.869 13.874 1.00 76.81 106 TYR A CA 1
ATOM 851 C C . TYR A 1 106 ? 6.865 2.721 13.229 1.00 76.81 106 TYR A C 1
ATOM 853 O O . TYR A 1 106 ? 6.959 2.804 12.001 1.00 76.81 106 TYR A O 1
ATOM 861 N N . PRO A 1 107 ? 7.939 2.494 14.008 1.00 71.31 107 PRO A N 1
ATOM 862 C CA . PRO A 1 107 ? 9.263 2.255 13.450 1.00 71.31 107 PRO A CA 1
ATOM 863 C C . PRO A 1 107 ? 9.320 0.875 12.785 1.00 71.31 107 PRO A C 1
ATOM 865 O O . PRO A 1 107 ? 8.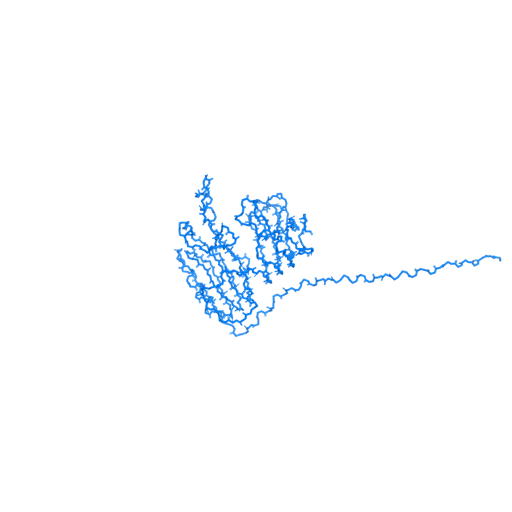932 -0.135 13.373 1.00 71.31 107 PRO A O 1
ATOM 868 N N . ILE A 1 108 ? 9.858 0.816 11.571 1.00 60.88 108 ILE A N 1
ATOM 869 C CA . ILE A 1 108 ? 10.082 -0.434 10.844 1.00 60.88 108 ILE A CA 1
ATOM 870 C C . ILE A 1 108 ? 11.474 -0.935 11.228 1.00 60.88 108 ILE A C 1
ATOM 872 O O . ILE A 1 108 ? 12.462 -0.507 10.670 1.00 60.88 108 ILE A O 1
ATOM 876 N N . THR A 1 109 ? 11.602 -1.842 12.193 1.00 53.78 109 THR A N 1
ATOM 877 C CA . THR A 1 109 ? 12.891 -2.158 12.859 1.00 53.78 109 THR A CA 1
ATOM 878 C C . THR A 1 109 ? 14.047 -2.650 11.967 1.00 53.78 109 THR A C 1
ATOM 880 O O . THR A 1 109 ? 15.185 -2.717 12.429 1.00 53.78 109 THR A O 1
ATOM 883 N N . PHE A 1 110 ? 13.793 -2.995 10.703 1.00 50.12 110 PHE A N 1
ATOM 884 C CA . PHE A 1 110 ? 14.792 -3.461 9.733 1.00 50.12 110 PHE A CA 1
ATOM 885 C C . PHE A 1 110 ? 15.075 -2.465 8.593 1.00 50.12 110 PHE A C 1
ATOM 887 O O . PHE A 1 110 ? 15.897 -2.757 7.726 1.00 50.12 110 PHE A O 1
ATOM 894 N N . GLN A 1 111 ? 14.427 -1.299 8.590 1.00 45.53 111 GLN A N 1
ATOM 895 C CA . GLN A 1 111 ? 14.707 -0.167 7.701 1.00 45.53 111 GLN A CA 1
ATOM 896 C C . GLN A 1 111 ? 14.735 1.103 8.565 1.00 45.53 111 GLN A C 1
ATOM 898 O O . GLN A 1 111 ? 13.975 1.210 9.512 1.00 45.53 111 GLN A O 1
ATOM 903 N N . ASN A 1 112 ? 15.594 2.092 8.307 1.00 61.00 112 ASN A N 1
ATOM 904 C CA . ASN A 1 112 ? 15.531 3.360 9.057 1.00 61.00 112 ASN A CA 1
ATOM 905 C C . ASN A 1 112 ? 14.304 4.180 8.606 1.00 61.00 112 ASN A C 1
ATOM 907 O O . ASN A 1 112 ? 14.432 5.179 7.901 1.00 61.00 112 ASN A O 1
ATOM 911 N N . HIS A 1 113 ? 13.109 3.673 8.902 1.00 63.66 113 HIS A N 1
ATOM 912 C CA . HIS A 1 113 ? 11.864 4.078 8.282 1.00 63.66 113 HIS A CA 1
ATOM 913 C C . HIS A 1 113 ? 10.684 3.931 9.249 1.00 63.66 113 HIS A C 1
ATOM 915 O O . HIS A 1 113 ? 10.757 3.186 10.228 1.00 63.66 113 HIS A O 1
ATOM 921 N N . ALA A 1 114 ? 9.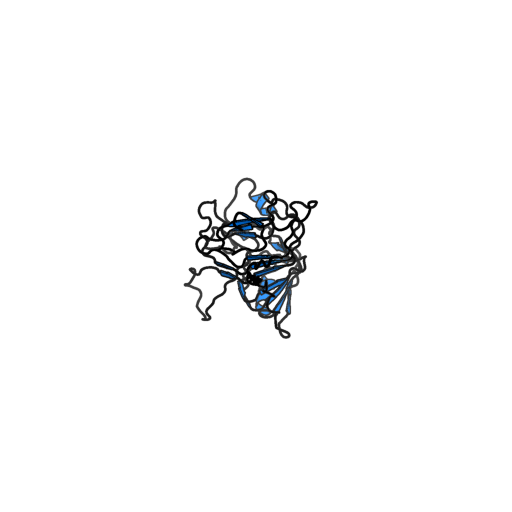597 4.653 8.979 1.00 68.38 114 ALA A N 1
ATOM 922 C CA . ALA A 1 114 ? 8.412 4.664 9.825 1.00 68.38 114 ALA A CA 1
ATOM 923 C C . ALA A 1 114 ? 7.120 4.614 8.995 1.00 68.38 114 ALA A C 1
ATOM 925 O O . ALA A 1 114 ? 7.119 4.951 7.809 1.00 68.38 114 ALA A O 1
ATOM 926 N N . THR A 1 115 ? 6.015 4.186 9.600 1.00 70.56 115 THR A N 1
ATOM 927 C CA . THR A 1 115 ? 4.697 4.184 8.953 1.00 70.56 115 THR A CA 1
ATOM 928 C C . THR A 1 115 ? 3.566 4.563 9.895 1.00 70.56 115 THR A C 1
ATOM 930 O O . THR A 1 115 ? 3.654 4.339 11.101 1.00 70.56 115 THR A O 1
ATOM 933 N N . ASN A 1 116 ? 2.493 5.107 9.324 1.00 76.94 116 ASN A N 1
ATOM 934 C CA . ASN A 1 116 ? 1.328 5.584 10.063 1.00 76.94 116 ASN A CA 1
ATOM 935 C C . ASN A 1 116 ? 0.213 4.536 10.161 1.00 76.94 116 ASN A C 1
ATOM 937 O O . ASN A 1 116 ? -0.581 4.585 11.097 1.00 76.94 116 ASN A O 1
ATOM 941 N N . PHE A 1 117 ? 0.152 3.589 9.220 1.00 75.94 117 PHE A N 1
ATOM 942 C CA . PHE A 1 117 ? -0.875 2.552 9.168 1.00 75.94 117 PHE A CA 1
ATOM 943 C C . PHE A 1 117 ? -0.246 1.193 8.861 1.00 75.94 117 PHE A C 1
ATOM 945 O O . PHE A 1 117 ? 0.402 1.023 7.827 1.00 75.94 117 PHE A O 1
ATOM 952 N N . ILE A 1 118 ? -0.451 0.242 9.774 1.00 73.25 118 ILE A N 1
ATOM 953 C CA . ILE A 1 118 ? -0.096 -1.170 9.630 1.00 73.25 118 ILE A CA 1
ATOM 954 C C . ILE A 1 118 ? -1.387 -1.981 9.691 1.00 73.25 118 ILE A C 1
ATOM 956 O O . ILE A 1 118 ? -2.044 -2.015 10.723 1.00 73.25 118 ILE A O 1
ATOM 960 N N . LEU A 1 119 ? -1.747 -2.667 8.613 1.00 71.56 119 LEU A N 1
ATOM 961 C CA . LEU A 1 119 ? -2.828 -3.650 8.647 1.00 71.56 119 LEU A CA 1
ATOM 962 C C . LEU A 1 119 ? -2.219 -5.041 8.768 1.00 71.56 119 LEU A C 1
ATOM 964 O O . LEU A 1 119 ? -1.570 -5.487 7.825 1.00 71.56 119 LEU A O 1
ATOM 968 N N . THR A 1 120 ? -2.427 -5.694 9.913 1.00 72.31 120 THR A N 1
ATOM 969 C CA . THR A 1 120 ? -1.930 -7.049 10.193 1.00 72.31 120 THR A CA 1
ATOM 970 C C . THR A 1 120 ? -3.081 -8.045 10.167 1.00 72.31 120 THR A C 1
ATOM 972 O O . THR A 1 120 ? -4.162 -7.741 10.660 1.00 72.31 120 THR A O 1
ATOM 975 N N . GLY A 1 121 ? -2.871 -9.258 9.656 1.00 70.31 121 GLY A N 1
ATOM 976 C CA . GLY A 1 121 ? -3.903 -10.289 9.734 1.00 70.31 121 GLY A CA 1
ATOM 977 C C . GLY A 1 121 ? -3.784 -11.405 8.712 1.00 70.31 121 GLY A C 1
ATOM 978 O O . GLY A 1 121 ? -2.812 -11.463 7.968 1.00 70.31 121 GLY A O 1
ATOM 979 N N . THR A 1 122 ? -4.791 -12.276 8.653 1.00 67.06 122 THR A N 1
ATOM 980 C CA . THR A 1 122 ? -4.890 -13.328 7.627 1.00 67.06 122 THR A CA 1
ATOM 981 C C . THR A 1 122 ? -6.229 -13.260 6.901 1.00 67.06 122 THR A C 1
ATOM 983 O O . THR A 1 122 ? -7.225 -12.846 7.484 1.00 67.06 122 THR A O 1
ATOM 986 N N . ARG A 1 123 ? -6.254 -13.668 5.623 1.00 68.50 123 ARG A N 1
ATOM 987 C CA . ARG A 1 123 ? -7.475 -13.681 4.790 1.00 68.50 123 ARG A CA 1
ATOM 988 C C . ARG A 1 123 ? -8.176 -12.312 4.781 1.00 68.50 123 ARG A C 1
ATOM 990 O O . ARG A 1 123 ? -9.343 -12.180 5.124 1.00 68.50 123 ARG A O 1
ATOM 997 N N . ILE A 1 124 ? -7.414 -11.287 4.407 1.00 72.06 124 ILE A N 1
ATOM 998 C CA . ILE A 1 124 ? -7.892 -9.911 4.257 1.00 72.06 124 ILE A CA 1
ATOM 999 C C . ILE A 1 124 ? -8.171 -9.668 2.774 1.00 72.06 124 ILE A C 1
ATOM 1001 O O . ILE A 1 124 ? -7.267 -9.832 1.955 1.00 72.06 124 ILE A O 1
ATOM 1005 N N . ALA A 1 125 ? -9.383 -9.242 2.431 1.00 69.25 125 ALA A N 1
ATOM 1006 C CA . ALA A 1 125 ? -9.685 -8.680 1.118 1.00 69.25 125 ALA A CA 1
ATOM 1007 C C . ALA A 1 125 ? -9.946 -7.181 1.257 1.00 69.25 125 ALA A C 1
ATOM 1009 O O . ALA A 1 125 ? -10.686 -6.762 2.140 1.00 69.25 125 ALA A O 1
ATOM 1010 N N . ILE A 1 126 ? -9.358 -6.367 0.384 1.00 71.44 126 ILE A N 1
ATOM 1011 C CA . ILE A 1 126 ? -9.605 -4.923 0.334 1.00 71.44 126 ILE A CA 1
ATOM 1012 C C . ILE A 1 126 ? -10.060 -4.586 -1.079 1.00 71.44 126 ILE A C 1
ATOM 1014 O O . ILE A 1 126 ? -9.335 -4.834 -2.038 1.00 71.44 126 ILE A O 1
ATOM 1018 N N . ASN A 1 127 ? -11.248 -4.007 -1.213 1.00 64.50 127 ASN A N 1
ATOM 1019 C CA . ASN A 1 127 ? -11.796 -3.571 -2.489 1.00 64.50 127 ASN A CA 1
ATOM 1020 C C . ASN A 1 127 ? -12.011 -2.057 -2.472 1.00 64.50 127 ASN A C 1
ATOM 1022 O O . ASN A 1 127 ? -12.856 -1.557 -1.731 1.00 64.50 127 ASN A O 1
ATOM 1026 N N . GLY A 1 128 ? -11.251 -1.344 -3.307 1.00 59.59 128 GLY A N 1
ATOM 1027 C CA . GLY A 1 128 ? -11.284 0.115 -3.430 1.00 59.59 128 GLY A CA 1
ATOM 1028 C C . GLY A 1 128 ? -12.412 0.680 -4.299 1.00 59.59 128 GLY A C 1
ATOM 1029 O O . GLY A 1 128 ? -12.550 1.895 -4.393 1.00 59.59 128 GLY A O 1
ATOM 1030 N N . TYR A 1 129 ? -13.194 -0.150 -5.001 1.00 62.59 129 TYR A N 1
ATOM 1031 C CA . TYR A 1 129 ? -14.282 0.297 -5.893 1.00 62.59 129 TYR A CA 1
ATOM 1032 C C . TYR A 1 129 ? -13.892 1.427 -6.882 1.00 62.59 129 TYR A C 1
ATOM 1034 O O . TYR A 1 129 ? -14.741 2.215 -7.292 1.00 62.59 129 TYR A O 1
ATOM 1042 N N . GLY A 1 130 ? -12.607 1.538 -7.248 1.00 55.00 130 GLY A N 1
ATOM 1043 C CA . GLY A 1 130 ? -12.068 2.593 -8.118 1.00 55.00 130 GLY A CA 1
ATOM 1044 C C . GLY A 1 130 ? -12.014 4.010 -7.520 1.00 55.00 130 GLY A C 1
ATOM 1045 O O . GLY A 1 130 ? -11.562 4.922 -8.205 1.00 55.00 130 GLY A O 1
ATOM 1046 N N . ILE A 1 131 ? -12.458 4.207 -6.274 1.00 60.06 131 ILE A N 1
ATOM 1047 C CA . ILE A 1 131 ? -12.507 5.515 -5.583 1.00 60.06 131 ILE A CA 1
ATOM 1048 C C . ILE A 1 131 ? -11.770 5.519 -4.234 1.00 60.06 131 ILE A C 1
ATOM 1050 O O . ILE A 1 131 ? -11.530 6.579 -3.657 1.00 60.06 131 ILE A O 1
ATOM 1054 N N . GLY A 1 132 ? -11.434 4.333 -3.725 1.00 60.25 132 GLY A N 1
ATOM 1055 C CA . GLY A 1 132 ? -10.674 4.111 -2.507 1.00 60.25 132 GLY A CA 1
ATOM 1056 C C . GLY A 1 132 ? -9.209 4.500 -2.674 1.00 60.25 132 GLY A C 1
ATOM 1057 O O . GLY A 1 132 ? -8.590 4.184 -3.691 1.00 60.25 132 GLY A O 1
ATOM 1058 N N . GLY A 1 133 ? -8.633 5.163 -1.675 1.00 61.31 133 GLY A N 1
ATOM 1059 C CA . GLY A 1 133 ? -7.221 5.535 -1.717 1.00 61.31 133 GLY A CA 1
ATOM 1060 C C . GLY A 1 133 ? -6.708 6.180 -0.439 1.00 61.31 133 GLY A C 1
ATOM 1061 O O . GLY A 1 133 ? -7.470 6.500 0.469 1.00 61.31 133 GLY A O 1
ATOM 1062 N N . ILE A 1 134 ? -5.396 6.402 -0.382 1.00 68.06 134 ILE A N 1
ATOM 1063 C CA . ILE A 1 134 ? -4.741 7.154 0.693 1.00 68.06 134 ILE A CA 1
ATOM 1064 C C . ILE A 1 134 ? -4.147 8.430 0.118 1.00 68.06 134 ILE A C 1
ATOM 1066 O O . ILE A 1 134 ? -3.367 8.392 -0.832 1.00 68.06 134 ILE A O 1
ATOM 1070 N N . ASN A 1 135 ? -4.460 9.553 0.754 1.00 68.00 135 ASN A N 1
ATOM 1071 C CA . ASN A 1 135 ? -3.739 10.801 0.600 1.00 68.00 135 ASN A CA 1
ATOM 1072 C C . ASN A 1 135 ? -2.863 11.017 1.842 1.00 68.00 135 ASN A C 1
ATOM 1074 O O . ASN A 1 135 ? -3.353 11.342 2.917 1.00 68.00 135 ASN A O 1
ATOM 1078 N N . GLY A 1 136 ? -1.551 10.843 1.690 1.00 67.44 136 GLY A N 1
ATOM 1079 C CA . GLY A 1 136 ? -0.583 11.048 2.772 1.00 67.44 136 GLY A CA 1
ATOM 1080 C C . GLY A 1 136 ? -0.150 12.501 2.999 1.00 67.44 136 GLY A C 1
ATOM 1081 O O . GLY A 1 136 ? 0.823 12.709 3.716 1.00 67.44 136 GLY A O 1
ATOM 1082 N N . ASN A 1 137 ? -0.771 13.481 2.327 1.00 70.12 137 ASN A N 1
ATOM 1083 C CA . ASN A 1 137 ? -0.360 14.890 2.337 1.00 70.12 137 ASN A CA 1
ATOM 1084 C C . ASN A 1 137 ? 1.122 15.107 1.956 1.00 70.12 137 ASN A C 1
ATOM 1086 O O . ASN A 1 137 ? 1.845 15.907 2.546 1.00 70.12 137 ASN A O 1
ATOM 1090 N N . GLY A 1 138 ? 1.586 14.407 0.912 1.00 65.25 138 GLY A N 1
ATOM 1091 C CA . GLY A 1 138 ? 2.990 14.425 0.475 1.00 65.25 138 GLY A CA 1
ATOM 1092 C C . GLY A 1 138 ? 3.549 15.820 0.161 1.00 65.25 138 GLY A C 1
ATOM 1093 O O . GLY A 1 138 ? 4.711 16.087 0.452 1.00 65.25 138 GLY A O 1
ATOM 1094 N N . ASN A 1 139 ? 2.725 16.736 -0.357 1.00 66.25 139 ASN A N 1
ATOM 1095 C CA . ASN A 1 139 ? 3.153 18.109 -0.646 1.00 66.25 139 ASN A CA 1
ATOM 1096 C C . ASN A 1 139 ? 3.546 18.886 0.619 1.00 66.25 139 ASN A C 1
ATOM 1098 O O . ASN A 1 139 ? 4.492 19.665 0.566 1.00 66.25 139 ASN A O 1
ATOM 1102 N N . ALA A 1 140 ? 2.889 18.645 1.759 1.00 73.94 140 ALA A N 1
ATOM 1103 C CA . ALA A 1 140 ? 3.271 19.273 3.025 1.00 73.94 140 ALA A CA 1
ATOM 1104 C C . ALA A 1 140 ? 4.701 18.869 3.425 1.00 73.94 140 ALA A C 1
ATOM 1106 O O . ALA A 1 140 ? 5.505 19.714 3.813 1.00 73.94 140 ALA A O 1
ATOM 1107 N N . TRP A 1 141 ? 5.050 17.592 3.231 1.00 74.12 141 TRP A N 1
ATOM 1108 C CA . TRP A 1 141 ? 6.405 17.090 3.458 1.00 74.12 141 TRP A CA 1
ATOM 1109 C C . TRP A 1 141 ? 7.426 17.654 2.470 1.00 74.12 141 TRP A C 1
ATOM 1111 O O . TRP A 1 141 ? 8.514 18.036 2.891 1.00 74.12 141 TRP A O 1
ATOM 1121 N N . TYR A 1 142 ? 7.101 17.710 1.173 1.00 69.00 142 TYR A N 1
ATOM 1122 C CA . TYR A 1 142 ? 8.014 18.261 0.166 1.00 69.00 142 TYR A CA 1
ATOM 1123 C C . TYR A 1 142 ? 8.305 19.740 0.410 1.00 69.00 142 TYR A C 1
ATOM 1125 O O . TYR A 1 142 ? 9.469 20.124 0.386 1.00 69.00 142 TYR A O 1
ATOM 1133 N N . ASN A 1 143 ? 7.283 20.533 0.734 1.00 78.50 143 ASN A N 1
ATOM 1134 C CA . ASN A 1 143 ? 7.446 21.951 1.045 1.00 78.50 143 ASN A CA 1
ATOM 1135 C C . ASN A 1 143 ? 8.274 22.157 2.324 1.00 78.50 143 ASN A C 1
ATOM 1137 O O . ASN A 1 143 ? 9.129 23.035 2.379 1.00 78.50 143 ASN A O 1
ATOM 1141 N N . ALA A 1 144 ? 8.050 21.335 3.355 1.00 76.44 144 ALA A N 1
ATOM 1142 C CA . ALA A 1 144 ? 8.778 21.442 4.619 1.00 76.44 144 ALA A CA 1
ATOM 1143 C C . ALA A 1 144 ? 10.249 20.988 4.529 1.00 76.44 144 ALA A C 1
ATOM 1145 O O . ALA A 1 144 ? 11.059 21.376 5.370 1.00 76.44 144 ALA A O 1
ATOM 1146 N N . GLU A 1 145 ? 10.599 20.153 3.545 1.00 75.88 145 GLU A N 1
ATOM 1147 C CA . GLU A 1 145 ? 11.924 19.525 3.423 1.00 75.88 145 GLU A CA 1
ATOM 1148 C C . GLU A 1 145 ? 12.653 19.857 2.109 1.00 75.88 145 GLU A C 1
ATOM 1150 O O . GLU A 1 145 ? 13.645 19.202 1.788 1.00 75.88 145 GLU A O 1
ATOM 1155 N N . GLU A 1 146 ? 12.195 20.870 1.363 1.00 67.44 146 GLU A N 1
ATOM 1156 C CA . GLU A 1 146 ? 12.705 21.239 0.031 1.00 67.44 146 GLU A CA 1
ATOM 1157 C C . GLU A 1 146 ? 14.223 21.510 0.023 1.00 67.44 146 GLU A C 1
ATOM 1159 O O . GLU A 1 146 ? 14.915 21.156 -0.930 1.00 67.44 146 GLU A O 1
ATOM 1164 N N . ALA A 1 147 ? 14.759 22.070 1.116 1.00 66.81 147 ALA A N 1
ATOM 1165 C CA . ALA A 1 147 ? 16.184 22.388 1.263 1.00 66.81 147 ALA A CA 1
ATOM 1166 C C . ALA A 1 147 ? 16.954 21.441 2.203 1.00 66.81 147 ALA A C 1
ATOM 1168 O O . ALA A 1 147 ? 18.143 21.198 1.997 1.00 66.81 147 ALA A O 1
ATOM 1169 N N . VAL A 1 148 ? 16.307 20.918 3.253 1.00 68.06 148 VAL A N 1
ATOM 1170 C CA . VAL A 1 148 ? 16.946 20.059 4.264 1.00 68.06 148 VAL A CA 1
ATOM 1171 C C . VAL A 1 148 ? 16.012 18.915 4.635 1.00 68.06 148 VAL A C 1
ATOM 1173 O O . VAL A 1 148 ? 14.991 19.104 5.295 1.00 68.06 148 VAL A O 1
ATOM 1176 N N . THR A 1 149 ? 16.394 17.697 4.257 1.00 70.81 149 THR A N 1
ATOM 1177 C CA . THR A 1 149 ? 15.662 16.487 4.639 1.00 70.81 149 THR A CA 1
ATOM 1178 C C . THR A 1 149 ? 15.928 16.136 6.102 1.00 70.81 149 THR A C 1
ATOM 1180 O O . THR A 1 149 ? 17.079 16.088 6.541 1.00 70.81 149 THR A O 1
ATOM 1183 N N . ARG A 1 150 ? 14.868 15.845 6.864 1.00 71.19 150 ARG A N 1
ATOM 1184 C CA . ARG A 1 150 ? 14.956 15.402 8.261 1.00 71.19 150 ARG A CA 1
ATOM 1185 C C . ARG A 1 150 ? 14.497 13.949 8.370 1.00 71.19 150 ARG A C 1
ATOM 1187 O O . ARG A 1 150 ? 13.549 13.529 7.714 1.00 71.19 150 ARG A O 1
ATOM 1194 N N . VAL A 1 151 ? 15.140 13.171 9.241 1.00 68.88 151 VAL A N 1
ATOM 1195 C CA . VAL A 1 151 ? 14.712 11.790 9.526 1.00 68.88 151 VAL A CA 1
ATOM 1196 C C . VAL A 1 151 ? 13.300 11.789 10.132 1.00 68.88 151 VAL A C 1
ATOM 1198 O O . VAL A 1 151 ? 12.908 12.727 10.832 1.00 68.88 151 VAL A O 1
ATOM 1201 N N . GLY A 1 152 ? 12.529 10.733 9.859 1.00 69.19 152 GLY A N 1
ATOM 1202 C CA . GLY A 1 152 ? 11.225 10.501 10.487 1.00 69.19 152 GLY A CA 1
ATOM 1203 C C . GLY A 1 152 ? 10.008 10.830 9.623 1.00 69.19 152 GLY A C 1
ATOM 1204 O O . GLY A 1 152 ? 8.901 10.801 10.145 1.00 69.19 152 GLY A O 1
ATOM 1205 N N . ARG A 1 153 ? 10.178 11.117 8.326 1.00 73.94 153 ARG A N 1
ATOM 1206 C CA . ARG A 1 153 ? 9.053 11.160 7.381 1.00 73.94 153 ARG A CA 1
ATOM 1207 C C . ARG A 1 153 ? 8.478 9.747 7.201 1.00 73.94 153 ARG A C 1
ATOM 1209 O O . ARG A 1 153 ? 9.219 8.872 6.747 1.00 73.94 153 ARG A O 1
ATOM 1216 N N . PRO A 1 154 ? 7.207 9.495 7.547 1.00 64.94 154 PRO A N 1
ATOM 1217 C CA . PRO A 1 154 ? 6.630 8.167 7.436 1.00 64.94 154 PRO A CA 1
ATOM 1218 C C . PRO A 1 154 ? 6.079 7.885 6.038 1.00 64.94 154 PRO A C 1
ATOM 1220 O O . PRO A 1 154 ? 5.708 8.786 5.287 1.00 64.94 154 PRO A O 1
ATOM 1223 N N . MET A 1 155 ? 5.954 6.599 5.712 1.00 59.12 155 MET A N 1
ATOM 1224 C CA . MET A 1 155 ? 5.100 6.152 4.612 1.00 59.12 155 MET A CA 1
ATOM 1225 C C . MET A 1 155 ? 3.652 6.075 5.110 1.00 59.12 155 MET A C 1
ATOM 1227 O O . MET A 1 155 ? 3.395 5.386 6.109 1.00 59.12 155 MET A O 1
ATOM 1231 N N . PRO A 1 156 ? 2.699 6.720 4.415 1.00 48.81 156 PRO A N 1
ATOM 1232 C CA . PRO A 1 156 ? 1.311 6.795 4.861 1.00 48.81 156 PRO A CA 1
ATOM 1233 C C . PRO A 1 156 ? 0.600 5.432 4.821 1.00 48.81 156 PRO A C 1
ATOM 1235 O O . PRO A 1 156 ? -0.372 5.240 5.541 1.00 48.81 156 PRO A O 1
ATOM 1238 N N . PHE A 1 157 ? 1.108 4.460 4.051 1.00 46.00 157 PHE A N 1
ATOM 1239 C CA . PHE A 1 157 ? 0.549 3.110 3.985 1.00 46.00 157 PHE A CA 1
ATOM 1240 C C . PHE A 1 157 ? 1.620 2.031 3.848 1.00 46.00 157 PHE A C 1
ATOM 1242 O O . PHE A 1 157 ? 2.441 2.101 2.934 1.00 46.00 157 PHE A O 1
ATOM 1249 N N . ASN A 1 158 ? 1.585 1.018 4.718 1.00 47.50 158 ASN A N 1
ATOM 1250 C CA . ASN A 1 158 ? 2.340 -0.224 4.556 1.00 47.50 158 ASN A CA 1
ATOM 1251 C C . ASN A 1 158 ? 1.419 -1.423 4.828 1.00 47.50 158 ASN A C 1
ATOM 1253 O O . ASN A 1 158 ? 0.867 -1.559 5.919 1.00 47.50 158 ASN A O 1
ATOM 1257 N N . LEU A 1 159 ? 1.273 -2.314 3.845 1.00 44.28 159 LEU A N 1
ATOM 1258 C CA . LEU A 1 159 ? 0.608 -3.604 4.041 1.00 44.28 159 LEU A CA 1
ATOM 1259 C C . LEU A 1 159 ? 1.593 -4.586 4.668 1.00 44.28 159 LEU A C 1
ATOM 1261 O O . LEU A 1 159 ? 2.657 -4.838 4.100 1.00 44.28 159 LEU A O 1
ATOM 1265 N N . TRP A 1 160 ? 1.232 -5.155 5.818 1.00 34.31 160 TRP A N 1
ATOM 1266 C CA . TRP A 1 160 ? 2.063 -6.133 6.506 1.00 34.31 160 TRP A CA 1
ATOM 1267 C C . TRP A 1 160 ? 1.253 -7.395 6.774 1.00 34.31 160 TRP A C 1
ATOM 1269 O O . TRP A 1 160 ? 0.435 -7.448 7.683 1.00 34.31 160 TRP A O 1
ATOM 1279 N N . ASN A 1 161 ? 1.492 -8.451 6.001 1.00 26.42 161 ASN A N 1
ATOM 1280 C CA . ASN A 1 161 ? 1.034 -9.759 6.440 1.00 26.42 161 ASN A CA 1
ATOM 1281 C C . ASN A 1 161 ? 1.983 -10.237 7.561 1.00 26.42 161 ASN A C 1
ATOM 1283 O O . ASN A 1 161 ? 3.196 -10.019 7.513 1.00 26.42 161 ASN A O 1
ATOM 1287 N N . TYR A 1 162 ? 1.431 -10.830 8.610 1.00 27.53 162 TYR A N 1
ATOM 1288 C CA . TYR A 1 162 ? 2.197 -11.594 9.585 1.00 27.53 162 TYR A CA 1
ATOM 1289 C C . TYR A 1 162 ? 1.499 -12.942 9.669 1.00 27.53 162 TYR A C 1
ATOM 1291 O O . TYR A 1 162 ? 0.563 -13.123 10.446 1.00 27.53 162 TYR A O 1
ATOM 1299 N N . ILE A 1 163 ? 1.919 -13.892 8.833 1.00 26.12 163 ILE A N 1
ATOM 1300 C CA . ILE A 1 163 ? 1.463 -15.271 8.981 1.00 26.12 163 ILE A CA 1
ATOM 1301 C C . ILE A 1 163 ? 2.285 -15.895 10.105 1.00 26.12 163 ILE A C 1
ATOM 1303 O O . ILE A 1 163 ? 3.365 -16.440 9.894 1.00 26.12 163 ILE A O 1
ATOM 1307 N N . LEU A 1 164 ? 1.763 -15.849 11.331 1.00 25.38 164 LEU A N 1
ATOM 1308 C CA . LEU A 1 164 ? 2.179 -16.817 12.340 1.00 25.38 164 LEU A CA 1
ATOM 1309 C C . LEU A 1 164 ? 1.647 -18.187 11.926 1.00 25.38 164 LEU A C 1
ATOM 1311 O O . LEU A 1 164 ? 0.550 -18.583 12.318 1.00 25.38 164 LEU A O 1
ATOM 1315 N N . LYS A 1 165 ? 2.454 -18.968 11.205 1.00 23.52 165 LYS A N 1
ATOM 1316 C CA . LYS A 1 165 ? 2.388 -20.425 11.351 1.00 23.52 165 LYS A CA 1
ATOM 1317 C C . LYS A 1 165 ? 2.986 -20.788 12.710 1.00 23.52 165 LYS A C 1
ATOM 1319 O O . LYS A 1 165 ? 4.144 -21.160 12.798 1.00 23.52 165 LYS A O 1
ATOM 1324 N N . GLU A 1 166 ? 2.199 -20.568 13.759 1.00 24.56 166 GLU A N 1
ATOM 1325 C CA . GLU A 1 166 ? 2.007 -21.464 14.903 1.00 24.56 166 GLU A CA 1
ATOM 1326 C C . GLU A 1 166 ? 1.225 -20.731 15.996 1.00 24.56 166 GLU A C 1
ATOM 1328 O O . GLU A 1 166 ? 1.679 -19.796 16.655 1.00 24.56 166 GLU A O 1
ATOM 1333 N N . SER A 1 167 ? 0.003 -21.206 16.195 1.00 26.98 167 SER A N 1
ATOM 1334 C CA . SER A 1 167 ? -0.826 -20.946 17.355 1.00 26.98 167 SER A CA 1
ATOM 1335 C C . SER A 1 167 ? -0.098 -21.354 18.639 1.00 26.98 167 SER A C 1
ATOM 1337 O O . SER A 1 167 ? 0.013 -22.545 18.924 1.00 26.98 167 SER A O 1
ATOM 1339 N N . LYS A 1 168 ? 0.326 -20.378 19.448 1.00 21.69 168 LYS A N 1
ATOM 1340 C CA . LYS A 1 168 ? 0.286 -20.453 20.918 1.00 21.69 168 LYS A CA 1
ATOM 1341 C C . LYS A 1 168 ? 0.447 -19.057 21.520 1.00 21.69 168 LYS A C 1
ATOM 1343 O O . LYS A 1 168 ? 1.464 -18.397 21.356 1.00 21.69 168 LYS A O 1
ATOM 1348 N N . LYS A 1 169 ? -0.607 -18.640 22.224 1.00 32.41 169 LYS A N 1
ATOM 1349 C CA . LYS A 1 169 ? -0.718 -17.479 23.119 1.00 32.41 169 LYS A CA 1
ATOM 1350 C C . LYS A 1 169 ? 0.630 -17.187 23.805 1.00 32.41 169 LYS A C 1
ATOM 1352 O O . LYS A 1 169 ? 1.019 -17.938 24.697 1.00 32.41 169 LYS A O 1
ATOM 1357 N N . LEU A 1 170 ? 1.344 -16.132 23.399 1.00 23.50 170 LEU A N 1
ATOM 1358 C CA . LEU A 1 170 ? 2.622 -15.776 24.022 1.00 23.50 170 LEU A CA 1
ATOM 1359 C C . LEU A 1 170 ? 2.740 -14.270 24.278 1.00 23.50 170 LEU A C 1
ATOM 1361 O O . LEU A 1 170 ? 2.565 -13.436 23.397 1.00 23.50 170 LEU A O 1
ATOM 1365 N N . SER A 1 171 ? 3.021 -13.984 25.547 1.00 25.75 171 SER A N 1
ATOM 1366 C CA . SER A 1 171 ? 3.204 -12.688 26.193 1.00 25.75 171 SER A CA 1
ATOM 1367 C C . SER A 1 171 ? 4.135 -11.741 25.418 1.00 25.75 171 SER A C 1
ATOM 1369 O O . SER A 1 171 ? 5.276 -12.084 25.096 1.00 25.75 171 SER A O 1
ATOM 1371 N N . LEU A 1 172 ? 3.642 -10.520 25.165 1.00 32.19 172 LEU A N 1
ATOM 1372 C CA . LEU A 1 172 ? 4.439 -9.363 24.759 1.00 32.19 172 LEU A CA 1
ATOM 1373 C C . LEU A 1 172 ? 5.498 -9.097 25.836 1.00 32.19 172 LEU A C 1
ATOM 1375 O O . LEU A 1 172 ? 5.148 -8.585 26.893 1.00 32.19 172 LEU A O 1
ATOM 1379 N N . ASN A 1 173 ? 6.752 -9.486 25.576 1.00 28.03 173 ASN A N 1
ATOM 1380 C CA . ASN A 1 173 ? 7.975 -8.796 26.036 1.00 28.03 173 ASN A CA 1
ATOM 1381 C C . ASN A 1 173 ? 9.297 -9.485 25.617 1.00 28.03 173 ASN A C 1
ATOM 1383 O O . ASN A 1 173 ? 10.358 -9.085 26.095 1.00 28.03 173 ASN A O 1
ATOM 1387 N N . ARG A 1 174 ? 9.311 -10.497 24.723 1.00 26.30 174 ARG A N 1
ATOM 1388 C CA . ARG A 1 174 ? 10.591 -11.163 24.376 1.00 26.30 174 ARG A CA 1
ATOM 1389 C C . ARG A 1 174 ? 10.789 -11.746 22.969 1.00 26.30 174 ARG A C 1
ATOM 1391 O O . ARG A 1 174 ? 11.630 -12.626 22.826 1.00 26.30 174 ARG A O 1
ATOM 1398 N N . LEU A 1 175 ? 10.105 -11.274 21.922 1.00 29.78 175 LEU A N 1
ATOM 1399 C CA . LEU A 1 175 ? 10.321 -11.793 20.553 1.00 29.78 175 LEU A CA 1
ATOM 1400 C C . LEU A 1 175 ? 10.239 -10.724 19.444 1.00 29.78 175 LEU A C 1
ATOM 1402 O O . LEU A 1 175 ? 9.531 -10.891 18.461 1.00 29.78 175 LEU A O 1
ATOM 1406 N N . LEU A 1 176 ? 11.027 -9.647 19.537 1.00 35.31 176 LEU A N 1
ATOM 1407 C CA . LEU A 1 176 ? 11.318 -8.771 18.385 1.00 35.31 176 LEU A CA 1
ATOM 1408 C C . LEU A 1 176 ? 12.570 -9.262 17.635 1.00 35.31 176 LEU A C 1
ATOM 1410 O O . LEU A 1 176 ? 13.586 -8.576 17.554 1.00 35.31 176 LEU A O 1
ATOM 1414 N N . LYS A 1 177 ? 12.528 -10.501 17.134 1.00 41.56 177 LYS A N 1
ATOM 1415 C CA . LYS A 1 177 ? 13.571 -11.065 16.252 1.00 41.56 177 LYS A CA 1
ATOM 1416 C C . LYS A 1 177 ? 12.987 -11.992 15.181 1.00 41.56 177 LYS A C 1
ATOM 1418 O O . LYS A 1 177 ? 13.670 -12.892 14.697 1.00 41.56 177 LYS A O 1
ATOM 1423 N N . THR A 1 178 ? 11.719 -11.798 14.839 1.00 43.47 178 THR A N 1
ATOM 1424 C CA . THR A 1 178 ? 11.004 -12.584 13.835 1.00 43.47 178 THR A CA 1
ATOM 1425 C C . THR A 1 178 ? 11.058 -11.878 12.481 1.00 43.47 178 THR A C 1
ATOM 1427 O O . THR A 1 178 ? 11.031 -10.652 12.386 1.00 43.47 178 THR A O 1
ATOM 1430 N N . ARG A 1 179 ? 11.254 -12.664 11.421 1.00 58.94 179 ARG A N 1
ATOM 1431 C CA . ARG A 1 179 ? 11.249 -12.203 10.027 1.00 58.94 179 ARG A CA 1
ATOM 1432 C C . ARG A 1 179 ? 9.826 -11.755 9.671 1.00 58.94 179 ARG A C 1
ATOM 1434 O O . ARG A 1 179 ? 8.876 -12.380 10.128 1.00 58.94 179 ARG A O 1
ATOM 1441 N N . GLY A 1 180 ? 9.677 -10.690 8.883 1.00 61.19 180 GLY A N 1
ATOM 1442 C CA . GLY A 1 180 ? 8.382 -10.347 8.282 1.00 61.19 180 GLY A CA 1
ATOM 1443 C C . GLY A 1 180 ? 8.083 -11.268 7.095 1.00 61.19 180 GLY A C 1
ATOM 1444 O O . GLY A 1 180 ? 9.015 -11.661 6.393 1.00 61.19 180 GLY A O 1
ATOM 1445 N N . GLU A 1 181 ? 6.818 -11.597 6.845 1.00 69.56 181 GLU A N 1
ATOM 1446 C CA . GLU A 1 181 ? 6.402 -12.419 5.700 1.00 69.56 181 GLU A CA 1
ATOM 1447 C C . GLU A 1 181 ? 5.156 -11.824 5.047 1.00 69.56 181 GLU A C 1
ATOM 1449 O O . GLU A 1 181 ? 4.102 -11.768 5.665 1.00 69.56 181 GLU A O 1
ATOM 1454 N N . VAL A 1 182 ? 5.265 -11.406 3.788 1.00 68.19 182 VAL A N 1
ATOM 1455 C CA . VAL A 1 182 ? 4.152 -10.895 2.986 1.00 68.19 182 VAL A CA 1
ATOM 1456 C C . VAL A 1 182 ? 3.779 -11.941 1.948 1.00 68.19 182 VAL A C 1
ATOM 1458 O O . VAL A 1 182 ? 4.539 -12.152 1.011 1.00 68.19 182 VAL A O 1
ATOM 1461 N N . THR A 1 183 ? 2.629 -12.596 2.099 1.00 71.44 183 THR A N 1
ATOM 1462 C CA . THR A 1 183 ? 2.183 -13.601 1.126 1.00 71.44 183 THR A CA 1
ATOM 1463 C C . THR A 1 183 ? 0.685 -13.561 0.848 1.00 71.44 183 THR A C 1
ATOM 1465 O O . THR A 1 183 ? -0.080 -13.073 1.685 1.00 71.44 183 THR A O 1
ATOM 1468 N N . ASN A 1 184 ? 0.290 -14.079 -0.317 1.00 65.94 184 ASN A N 1
ATOM 1469 C CA . ASN A 1 184 ? -1.085 -14.204 -0.799 1.00 65.94 184 ASN A CA 1
ATOM 1470 C C . ASN A 1 184 ? -1.827 -12.860 -0.855 1.00 65.94 184 ASN A C 1
ATOM 1472 O O . ASN A 1 184 ? -2.854 -12.667 -0.202 1.00 65.94 184 ASN A O 1
ATOM 1476 N N . LEU A 1 185 ? -1.269 -11.915 -1.615 1.00 65.62 185 LEU A N 1
ATOM 1477 C CA . LEU A 1 185 ? -1.866 -10.600 -1.835 1.00 65.62 185 LEU A CA 1
ATOM 1478 C C . LEU A 1 185 ? -2.409 -10.482 -3.258 1.00 65.62 185 LEU A C 1
ATOM 1480 O O . LEU A 1 185 ? -1.718 -10.799 -4.223 1.00 65.62 185 LEU A O 1
ATOM 1484 N N . LEU A 1 186 ? -3.614 -9.938 -3.391 1.00 66.31 186 LEU A N 1
ATOM 1485 C CA . LEU A 1 186 ? -4.174 -9.498 -4.663 1.00 66.31 186 LEU A CA 1
ATOM 1486 C C . LEU A 1 186 ? -4.462 -8.002 -4.576 1.00 66.31 186 LEU A C 1
ATOM 1488 O O . LEU A 1 186 ? -5.275 -7.561 -3.769 1.00 66.31 186 LEU A O 1
ATOM 1492 N N . PHE A 1 187 ? -3.803 -7.234 -5.430 1.00 68.44 187 PHE A N 1
ATOM 1493 C CA . PHE A 1 187 ? -4.164 -5.861 -5.728 1.00 68.44 187 PHE A CA 1
ATOM 1494 C C . PHE A 1 187 ? -4.925 -5.876 -7.041 1.00 68.44 187 PHE A C 1
ATOM 1496 O O . PHE A 1 187 ? -4.376 -6.337 -8.039 1.00 68.44 187 PHE A O 1
ATOM 1503 N N . GLU A 1 188 ? -6.162 -5.386 -7.069 1.00 67.19 188 GLU A N 1
ATOM 1504 C CA . GLU A 1 188 ? -6.933 -5.369 -8.307 1.00 67.19 188 GLU A CA 1
ATOM 1505 C C . GLU A 1 188 ? -7.786 -4.119 -8.522 1.00 67.19 188 GLU A C 1
ATOM 1507 O O . GLU A 1 188 ? 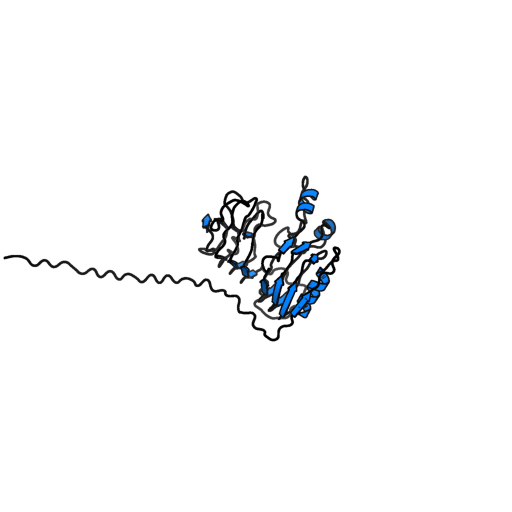-8.244 -3.500 -7.564 1.00 67.19 188 GLU A O 1
ATOM 1512 N N . ASN A 1 189 ? -8.032 -3.795 -9.796 1.00 60.34 189 ASN A N 1
ATOM 1513 C CA . ASN A 1 189 ? -8.949 -2.742 -10.251 1.00 60.34 189 ASN A CA 1
ATOM 1514 C C . ASN A 1 189 ? -8.492 -1.318 -9.879 1.00 60.34 189 ASN A C 1
ATOM 1516 O O . ASN A 1 189 ? -9.263 -0.520 -9.339 1.00 60.34 189 ASN A O 1
ATOM 1520 N N . PHE A 1 190 ? -7.234 -0.990 -10.179 1.00 65.81 190 PHE A N 1
ATOM 1521 C CA . PHE A 1 190 ? -6.644 0.320 -9.890 1.00 65.81 190 PHE A CA 1
ATOM 1522 C C . PHE A 1 190 ? -6.635 1.228 -11.128 1.00 65.81 190 PHE A C 1
ATOM 1524 O O . PHE A 1 190 ? -6.166 0.843 -12.197 1.00 65.81 190 PHE A O 1
ATOM 1531 N N . LEU A 1 191 ? -7.086 2.476 -10.965 1.00 68.81 191 LEU A N 1
ATOM 1532 C CA . LEU A 1 191 ? -6.960 3.541 -11.967 1.00 68.81 191 LEU A CA 1
ATOM 1533 C C . LEU A 1 191 ? -5.922 4.563 -11.483 1.00 68.81 191 LEU A C 1
ATOM 1535 O O . LEU A 1 191 ? -6.153 5.267 -10.502 1.00 68.81 191 LEU A O 1
ATOM 1539 N N . ILE A 1 192 ? -4.769 4.642 -12.146 1.00 68.75 192 ILE A N 1
ATOM 1540 C CA . ILE A 1 192 ? -3.660 5.513 -11.733 1.00 68.75 192 ILE A CA 1
ATOM 1541 C C . ILE A 1 192 ? -3.727 6.863 -12.456 1.00 68.75 192 ILE A C 1
ATOM 1543 O O . ILE A 1 192 ? -3.624 6.929 -13.672 1.00 68.75 192 ILE A O 1
ATOM 1547 N N . HIS A 1 193 ? -3.823 7.968 -11.719 1.00 68.25 193 HIS A N 1
ATOM 1548 C CA . HIS A 1 193 ? -3.832 9.314 -12.299 1.00 68.25 193 HIS A CA 1
ATOM 1549 C C . HIS A 1 193 ? -2.652 10.141 -11.782 1.00 68.25 193 HIS A C 1
ATOM 1551 O O . HIS A 1 193 ? -2.744 10.784 -10.742 1.00 68.25 193 HIS A O 1
ATOM 1557 N N . GLY A 1 194 ? -1.533 10.123 -12.510 1.00 61.91 194 GLY A N 1
ATOM 1558 C CA . GLY A 1 194 ? -0.395 11.014 -12.250 1.00 61.91 194 GLY A CA 1
ATOM 1559 C C . GLY A 1 194 ? 0.496 10.592 -11.082 1.00 61.91 194 GLY A C 1
ATOM 1560 O O . GLY A 1 194 ? 1.202 11.421 -10.521 1.00 61.91 194 GLY A O 1
ATOM 1561 N N . SER A 1 195 ? 0.484 9.309 -10.710 1.00 62.28 195 SER A N 1
ATOM 1562 C CA . SER A 1 195 ? 1.423 8.768 -9.717 1.00 62.28 195 SER A CA 1
ATOM 1563 C C . SER A 1 195 ? 2.843 8.691 -10.280 1.00 62.28 195 SER A C 1
ATOM 1565 O O . SER A 1 195 ? 3.027 8.290 -11.428 1.00 62.28 195 SER A O 1
ATOM 1567 N N . ASN A 1 196 ? 3.858 8.955 -9.454 1.00 66.00 196 ASN A N 1
ATOM 1568 C CA . ASN A 1 196 ? 5.274 8.833 -9.835 1.00 66.00 196 ASN A CA 1
ATOM 1569 C C . ASN A 1 196 ? 5.702 7.400 -10.195 1.00 66.00 196 ASN A C 1
ATOM 1571 O O . ASN A 1 196 ? 6.720 7.208 -10.859 1.00 66.00 196 ASN A O 1
ATOM 1575 N N . ALA A 1 197 ? 4.937 6.396 -9.771 1.00 66.94 197 ALA A N 1
ATOM 1576 C CA . ALA A 1 197 ? 5.181 4.992 -10.073 1.00 66.94 197 ALA A CA 1
ATOM 1577 C C . ALA A 1 197 ? 3.861 4.223 -10.216 1.00 66.94 197 ALA A C 1
ATOM 1579 O O . ALA A 1 197 ? 2.844 4.598 -9.626 1.00 66.94 197 ALA A O 1
ATOM 1580 N N . GLY A 1 198 ? 3.888 3.139 -10.992 1.00 77.44 198 GLY A N 1
ATOM 1581 C CA . GLY A 1 198 ? 2.825 2.138 -10.988 1.00 77.44 198 GLY A CA 1
ATOM 1582 C C . GLY A 1 198 ? 3.056 1.069 -9.911 1.00 77.44 198 GLY A C 1
ATOM 1583 O O . GLY A 1 198 ? 3.772 1.327 -8.935 1.00 77.44 198 GLY A O 1
ATOM 1584 N N . PRO A 1 199 ? 2.462 -0.129 -10.053 1.00 81.31 199 PRO A N 1
ATOM 1585 C CA . PRO A 1 199 ? 2.619 -1.192 -9.069 1.00 81.31 199 PRO A CA 1
ATOM 1586 C C . PRO A 1 199 ? 4.092 -1.577 -8.891 1.00 81.31 199 PRO A C 1
ATOM 1588 O O . PRO A 1 199 ? 4.816 -1.845 -9.854 1.00 81.31 199 PRO A O 1
ATOM 1591 N N . SER A 1 200 ? 4.552 -1.560 -7.639 1.00 82.88 200 SER A N 1
ATOM 1592 C CA . SER A 1 200 ? 5.948 -1.818 -7.307 1.00 82.88 200 SER A CA 1
ATOM 1593 C C . SER A 1 200 ? 6.124 -2.546 -5.980 1.00 82.88 200 SER A C 1
ATOM 1595 O O . SER A 1 200 ? 5.378 -2.334 -5.026 1.00 82.88 200 SER A O 1
ATOM 1597 N N . ILE A 1 201 ? 7.148 -3.396 -5.922 1.00 82.38 201 ILE A N 1
ATOM 1598 C CA . ILE A 1 201 ? 7.639 -4.033 -4.699 1.00 82.38 201 ILE A CA 1
ATOM 1599 C C . ILE A 1 201 ? 9.065 -3.546 -4.471 1.00 82.38 201 ILE A C 1
ATOM 1601 O O . ILE A 1 201 ? 9.917 -3.685 -5.346 1.00 82.38 201 ILE A O 1
ATOM 1605 N N . THR A 1 202 ? 9.353 -3.004 -3.290 1.00 82.69 202 THR A N 1
ATOM 1606 C CA . THR A 1 202 ? 10.713 -2.604 -2.909 1.00 82.69 202 THR A CA 1
ATOM 1607 C C . THR A 1 202 ? 11.014 -2.994 -1.468 1.00 82.69 202 THR A C 1
ATOM 1609 O O . THR A 1 202 ? 10.320 -2.612 -0.530 1.00 82.69 202 THR A O 1
ATOM 1612 N N . GLN A 1 203 ? 12.096 -3.745 -1.283 1.00 76.38 203 GLN A N 1
ATOM 1613 C CA . GLN A 1 203 ? 12.666 -4.068 0.025 1.00 76.38 203 GLN A CA 1
ATOM 1614 C C . GLN A 1 203 ? 13.926 -3.247 0.336 1.00 76.38 203 GLN A C 1
ATOM 1616 O O . GLN A 1 203 ? 14.626 -3.531 1.309 1.00 76.38 203 GLN A O 1
ATOM 1621 N N . ASN A 1 204 ? 14.198 -2.218 -0.474 1.00 74.38 204 ASN A N 1
ATOM 1622 C CA . ASN A 1 204 ? 15.377 -1.355 -0.377 1.00 74.38 204 ASN A CA 1
ATOM 1623 C C . ASN A 1 204 ? 15.055 0.063 0.125 1.00 74.38 204 ASN A C 1
ATOM 1625 O O . ASN A 1 204 ? 15.912 0.943 0.069 1.00 74.38 204 ASN A O 1
ATOM 1629 N N . ASN A 1 205 ? 13.836 0.300 0.614 1.00 61.47 205 ASN A N 1
ATOM 1630 C CA . ASN A 1 205 ? 13.448 1.587 1.185 1.00 61.47 205 ASN A CA 1
ATOM 1631 C C . ASN A 1 205 ? 14.254 1.916 2.459 1.00 61.47 205 ASN A C 1
ATOM 1633 O O . ASN A 1 205 ? 14.578 1.034 3.252 1.00 61.47 205 ASN A O 1
ATOM 1637 N N . GLY A 1 206 ? 14.597 3.198 2.644 1.00 51.69 206 GLY A N 1
ATOM 1638 C CA . GLY A 1 206 ? 15.386 3.681 3.791 1.00 51.69 206 GLY A CA 1
ATOM 1639 C C . GLY A 1 206 ? 16.902 3.453 3.690 1.00 51.69 206 GLY A C 1
ATOM 1640 O O . GLY A 1 206 ? 17.617 3.654 4.669 1.00 51.69 206 GLY A O 1
ATOM 1641 N N . ASN A 1 207 ? 17.403 3.032 2.526 1.00 53.59 207 ASN A N 1
ATOM 1642 C CA . ASN A 1 207 ? 18.820 2.794 2.267 1.00 53.59 207 ASN A CA 1
ATOM 1643 C C . ASN A 1 207 ? 19.407 3.882 1.347 1.00 53.59 207 ASN A C 1
ATOM 1645 O O . ASN A 1 207 ? 18.935 4.052 0.227 1.00 53.59 207 ASN A O 1
ATOM 1649 N N . ASN A 1 208 ? 20.509 4.525 1.747 1.00 53.78 208 ASN A N 1
ATOM 1650 C CA . ASN A 1 208 ? 21.308 5.418 0.884 1.00 53.78 208 ASN A CA 1
ATOM 1651 C C . ASN A 1 208 ? 22.160 4.644 -0.158 1.00 53.78 208 ASN A C 1
ATOM 1653 O O . ASN A 1 208 ? 23.233 5.091 -0.548 1.00 53.78 208 ASN A O 1
ATOM 1657 N N . GLY A 1 209 ? 21.721 3.454 -0.586 1.00 57.75 209 GLY A N 1
ATOM 1658 C CA . GLY A 1 209 ? 22.408 2.587 -1.554 1.00 57.75 209 GLY A CA 1
ATOM 1659 C C . GLY A 1 209 ? 23.288 1.472 -0.965 1.00 57.75 209 GLY A C 1
ATOM 1660 O O . GLY A 1 209 ? 23.431 0.431 -1.601 1.00 57.75 209 GLY A O 1
ATOM 1661 N N . SER A 1 210 ? 23.794 1.591 0.264 1.00 62.97 210 SER A N 1
ATOM 1662 C CA . SER A 1 210 ? 24.804 0.673 0.835 1.00 62.97 210 SER A CA 1
ATOM 1663 C C . SER A 1 210 ? 24.311 -0.720 1.264 1.00 62.97 210 SER A C 1
ATOM 1665 O O . SER A 1 210 ? 25.103 -1.654 1.328 1.00 62.97 210 SER A O 1
ATOM 1667 N N . PHE A 1 211 ? 23.020 -0.892 1.555 1.00 69.75 211 PHE A N 1
ATOM 1668 C CA . PHE A 1 211 ? 22.457 -2.134 2.115 1.00 69.75 211 PHE A CA 1
ATOM 1669 C C . PHE A 1 211 ? 21.422 -2.811 1.202 1.00 69.75 211 PHE A C 1
ATOM 1671 O O . PHE A 1 211 ? 20.515 -3.499 1.677 1.00 69.75 211 PHE A O 1
ATOM 1678 N N . ALA A 1 212 ? 21.525 -2.615 -0.117 1.00 78.31 212 ALA A N 1
ATOM 1679 C CA . ALA A 1 212 ? 20.544 -3.152 -1.057 1.00 78.31 212 ALA A CA 1
ATOM 1680 C C . ALA A 1 212 ? 20.491 -4.688 -0.981 1.00 78.31 212 ALA A C 1
ATOM 1682 O O . ALA A 1 212 ? 21.523 -5.355 -0.907 1.00 78.31 212 ALA A O 1
ATOM 1683 N N . GLY A 1 213 ? 19.288 -5.260 -0.998 1.00 79.38 213 GLY A N 1
ATOM 1684 C CA . GLY A 1 213 ? 19.066 -6.703 -0.976 1.00 79.38 213 GLY A CA 1
ATOM 1685 C C . GLY A 1 213 ? 19.372 -7.386 0.364 1.00 79.38 213 GLY A C 1
ATOM 1686 O O . GLY A 1 213 ? 19.566 -8.597 0.377 1.00 79.38 213 GLY A O 1
ATOM 1687 N N . THR A 1 214 ? 19.446 -6.649 1.478 1.00 82.31 214 THR A N 1
ATOM 1688 C CA . THR A 1 214 ? 19.740 -7.215 2.816 1.00 82.31 214 THR A CA 1
ATOM 1689 C C . THR A 1 214 ? 18.495 -7.489 3.666 1.00 82.31 214 THR A C 1
ATOM 1691 O O . THR A 1 214 ? 18.606 -8.037 4.766 1.00 82.31 214 THR A O 1
ATOM 1694 N N . SER A 1 215 ? 17.305 -7.129 3.167 1.00 77.19 215 SER A N 1
ATOM 1695 C CA . SER A 1 215 ? 16.030 -7.329 3.864 1.00 77.19 215 SER A CA 1
ATOM 1696 C C . SER A 1 215 ? 15.850 -8.783 4.309 1.00 77.19 215 SER A C 1
ATOM 1698 O O . SER A 1 215 ? 16.086 -9.719 3.548 1.00 77.19 215 SER A O 1
ATOM 1700 N N . LYS A 1 216 ? 15.389 -8.983 5.546 1.00 80.75 216 LYS A N 1
ATOM 1701 C CA . LYS A 1 216 ? 15.067 -10.316 6.087 1.00 80.75 216 LYS A CA 1
ATOM 1702 C C . LYS A 1 216 ? 13.595 -10.697 5.908 1.00 80.75 216 LYS A C 1
ATOM 1704 O O . LYS A 1 216 ? 13.177 -11.721 6.437 1.00 80.75 216 LYS A O 1
ATOM 1709 N N . MET A 1 217 ? 12.819 -9.860 5.221 1.00 75.81 217 MET A N 1
ATOM 1710 C CA . MET A 1 217 ? 11.403 -10.096 4.964 1.00 75.81 217 MET A CA 1
ATOM 1711 C C . MET A 1 217 ? 11.225 -10.999 3.740 1.00 75.81 217 MET A C 1
ATOM 1713 O O . MET A 1 217 ? 11.833 -10.742 2.703 1.00 75.81 217 MET A O 1
ATOM 1717 N N . GLN A 1 218 ? 10.389 -12.029 3.854 1.00 81.25 218 GLN A N 1
ATOM 1718 C CA . GLN A 1 218 ? 9.969 -12.853 2.720 1.00 81.25 218 GLN A CA 1
ATOM 1719 C C . GLN A 1 218 ? 8.763 -12.196 2.043 1.00 81.25 218 GLN A C 1
ATOM 1721 O O . GLN A 1 218 ? 7.868 -11.709 2.731 1.00 81.25 218 GLN A O 1
ATOM 1726 N N . ILE A 1 219 ? 8.739 -12.175 0.710 1.00 81.69 219 ILE A N 1
ATOM 1727 C CA . ILE A 1 219 ? 7.569 -11.766 -0.076 1.00 81.69 219 ILE A CA 1
ATOM 1728 C C . ILE A 1 219 ? 7.251 -12.894 -1.059 1.00 81.69 219 ILE A C 1
ATOM 1730 O O . ILE A 1 219 ? 8.165 -13.367 -1.739 1.00 81.69 219 ILE A O 1
ATOM 1734 N N . SER A 1 220 ? 6.000 -13.337 -1.131 1.00 83.56 220 SER A N 1
ATOM 1735 C CA . SER A 1 220 ? 5.555 -14.331 -2.111 1.00 83.56 220 SER A CA 1
ATOM 1736 C C . SER A 1 220 ? 4.101 -14.143 -2.539 1.00 83.56 220 SER A C 1
ATOM 1738 O O . SER A 1 220 ? 3.354 -13.438 -1.875 1.00 83.56 220 SER A O 1
ATOM 1740 N N . ASP A 1 221 ? 3.695 -14.761 -3.647 1.00 82.00 221 ASP A N 1
ATOM 1741 C CA . ASP A 1 221 ? 2.288 -14.884 -4.061 1.00 82.00 221 ASP A CA 1
ATOM 1742 C C . ASP A 1 221 ? 1.530 -13.542 -4.078 1.00 82.00 221 ASP A C 1
ATOM 1744 O O . ASP A 1 221 ? 0.486 -13.377 -3.442 1.00 82.00 221 ASP A O 1
ATOM 1748 N N . VAL A 1 222 ? 2.087 -12.555 -4.787 1.00 79.62 222 VAL A N 1
ATOM 1749 C CA . VAL A 1 222 ? 1.505 -11.213 -4.940 1.00 79.62 222 VAL A CA 1
ATOM 1750 C C . VAL A 1 222 ? 1.050 -11.020 -6.377 1.00 79.62 222 VAL A C 1
ATOM 1752 O O . VAL A 1 222 ? 1.857 -11.094 -7.297 1.00 79.62 222 VAL A O 1
ATOM 1755 N N . THR A 1 223 ? -0.222 -10.709 -6.584 1.00 79.94 223 THR A N 1
ATOM 1756 C CA . THR A 1 223 ? -0.778 -10.416 -7.908 1.00 79.94 223 THR A CA 1
ATOM 1757 C C . THR A 1 223 ? -1.206 -8.956 -7.993 1.00 79.94 223 THR A C 1
ATOM 1759 O O . THR A 1 223 ? -1.962 -8.480 -7.150 1.00 79.94 223 THR A O 1
ATOM 1762 N N . PHE A 1 224 ? -0.753 -8.254 -9.028 1.00 79.50 224 PHE A N 1
ATOM 1763 C CA . PHE A 1 224 ? -1.281 -6.964 -9.462 1.00 79.50 224 PHE A CA 1
ATOM 1764 C C . PHE A 1 224 ? -2.158 -7.204 -10.688 1.00 79.50 224 PHE A C 1
ATOM 1766 O O . PHE A 1 224 ? -1.645 -7.660 -11.708 1.00 79.50 224 PHE A O 1
ATOM 1773 N N . ARG A 1 225 ? -3.462 -6.925 -10.591 1.00 80.56 225 ARG A N 1
ATOM 1774 C CA . ARG A 1 225 ? -4.439 -7.202 -11.646 1.00 80.56 225 ARG A CA 1
ATOM 1775 C C . ARG A 1 225 ? -5.250 -5.981 -12.073 1.00 80.56 225 ARG A C 1
ATOM 1777 O O . ARG A 1 225 ? -5.698 -5.231 -11.216 1.00 80.56 225 ARG A O 1
ATOM 1784 N N . ASN A 1 226 ? -5.512 -5.802 -13.367 1.00 77.75 226 ASN A N 1
ATOM 1785 C CA . ASN A 1 226 ? -6.417 -4.753 -13.869 1.00 77.75 226 ASN A CA 1
ATOM 1786 C C . ASN A 1 226 ? -6.008 -3.343 -13.380 1.00 77.75 226 ASN A C 1
ATOM 1788 O O . ASN A 1 226 ? -6.716 -2.688 -12.607 1.00 77.75 226 ASN A O 1
ATOM 1792 N N . PHE A 1 227 ? -4.806 -2.913 -13.767 1.00 81.75 227 PHE A N 1
ATOM 1793 C CA . PHE A 1 227 ? -4.265 -1.583 -13.462 1.00 81.75 227 PHE A CA 1
ATOM 1794 C C . PHE A 1 227 ? -4.249 -0.752 -14.741 1.00 81.75 227 PHE A C 1
ATOM 1796 O O . PHE A 1 227 ? -3.604 -1.166 -15.697 1.00 81.75 227 PHE A O 1
ATOM 1803 N N . HIS A 1 228 ? -4.889 0.418 -14.746 1.00 80.56 228 HIS A N 1
ATOM 1804 C CA . HIS A 1 228 ? -5.036 1.265 -15.937 1.00 80.56 228 HIS A CA 1
ATOM 1805 C C . HIS A 1 228 ? -4.670 2.730 -15.684 1.00 80.56 228 HIS A C 1
ATOM 1807 O O . HIS A 1 228 ? -4.444 3.133 -14.541 1.00 80.56 228 HIS A O 1
ATOM 1813 N N . ARG A 1 229 ? -4.701 3.541 -16.750 1.00 82.94 229 ARG A N 1
ATOM 1814 C CA . ARG A 1 229 ? -4.433 4.988 -16.822 1.00 82.94 229 ARG A CA 1
ATOM 1815 C C . ARG A 1 229 ? -2.942 5.327 -16.864 1.00 82.94 229 ARG A C 1
ATOM 1817 O O . ARG A 1 229 ? -2.221 4.716 -17.643 1.00 82.94 229 ARG A O 1
ATOM 1824 N N . TYR A 1 230 ? -2.475 6.355 -16.159 1.00 77.62 230 TYR A N 1
ATOM 1825 C CA . TYR A 1 230 ? -1.165 6.958 -16.405 1.00 77.62 230 TYR A CA 1
ATOM 1826 C C . TYR A 1 230 ? -0.365 7.269 -15.137 1.00 77.62 230 TYR A C 1
ATOM 1828 O O . TYR A 1 230 ? -0.882 7.773 -14.140 1.00 77.62 230 TYR A O 1
ATOM 1836 N N . THR A 1 231 ? 0.944 7.050 -15.214 1.00 74.44 231 THR A N 1
ATOM 1837 C CA . THR A 1 231 ? 1.931 7.556 -14.255 1.00 74.44 231 THR A CA 1
ATOM 1838 C C . THR A 1 231 ? 2.502 8.895 -14.743 1.00 74.44 231 THR A C 1
ATOM 1840 O O . THR A 1 231 ? 2.361 9.257 -15.909 1.00 74.44 231 THR A O 1
ATOM 1843 N N . GLN A 1 232 ? 3.114 9.671 -13.851 1.00 69.88 232 GLN A N 1
ATOM 1844 C CA . GLN A 1 232 ? 3.854 10.899 -14.156 1.00 69.88 232 GLN A CA 1
ATOM 1845 C C . GLN A 1 232 ? 5.090 10.939 -13.263 1.00 69.88 232 GLN A C 1
ATOM 1847 O O . GLN A 1 232 ? 4.955 11.142 -12.070 1.00 69.88 232 GLN A O 1
ATOM 1852 N N . GLY A 1 233 ? 6.289 10.730 -13.813 1.00 61.84 233 GLY A N 1
ATOM 1853 C CA . GLY A 1 233 ? 7.543 10.765 -13.035 1.00 61.84 233 GLY A CA 1
ATOM 1854 C C . GLY A 1 233 ? 8.364 9.471 -13.040 1.00 61.84 233 GLY A C 1
ATOM 1855 O O . GLY A 1 233 ? 9.418 9.415 -12.406 1.00 61.84 233 GLY A O 1
ATOM 1856 N N . GLY A 1 234 ? 7.925 8.445 -13.776 1.00 61.56 234 GLY A N 1
ATOM 1857 C CA . GLY A 1 234 ? 8.716 7.237 -14.016 1.00 61.56 234 GLY A CA 1
ATOM 1858 C C . GLY A 1 234 ? 9.968 7.509 -14.862 1.00 61.56 234 GLY A C 1
ATOM 1859 O O . GLY A 1 234 ? 10.011 8.433 -15.677 1.00 61.56 234 GLY A O 1
ATOM 1860 N N . LYS A 1 235 ? 11.011 6.685 -14.694 1.00 65.56 235 LYS A N 1
ATOM 1861 C CA . LYS A 1 235 ? 12.203 6.730 -15.556 1.00 65.56 235 LYS A CA 1
ATOM 1862 C C . LYS A 1 235 ? 11.875 6.103 -16.914 1.00 65.56 235 LYS A C 1
ATOM 1864 O O . LYS A 1 235 ? 11.844 4.881 -17.045 1.00 65.56 235 LYS A O 1
ATOM 1869 N N . GLY A 1 236 ? 11.643 6.934 -17.929 1.00 72.25 236 GLY A N 1
ATOM 1870 C CA . GLY A 1 236 ? 11.333 6.469 -19.284 1.00 72.25 236 GLY A CA 1
ATOM 1871 C C . GLY A 1 236 ? 9.973 5.772 -19.358 1.00 72.25 236 GLY A C 1
ATOM 1872 O O . GLY A 1 236 ? 8.964 6.338 -18.949 1.00 72.25 236 GLY A O 1
ATOM 1873 N N . ASN A 1 237 ? 9.942 4.546 -19.886 1.00 75.25 237 ASN A N 1
ATOM 1874 C CA . ASN A 1 237 ? 8.726 3.736 -19.997 1.00 75.25 237 ASN A CA 1
ATOM 1875 C C . ASN A 1 237 ? 8.492 2.811 -18.790 1.00 75.25 237 ASN A C 1
ATOM 1877 O O . ASN A 1 237 ? 7.610 1.963 -18.862 1.00 75.25 237 ASN A O 1
ATOM 1881 N N . GLN A 1 238 ? 9.263 2.942 -17.704 1.00 82.00 238 GLN A N 1
ATOM 1882 C CA . GLN A 1 238 ? 9.104 2.096 -16.527 1.00 82.00 238 GLN A CA 1
ATOM 1883 C C . GLN A 1 238 ? 7.760 2.361 -15.836 1.00 82.00 238 GLN A C 1
ATOM 1885 O O . GLN A 1 238 ? 7.546 3.414 -15.235 1.00 82.00 238 GLN A O 1
ATOM 1890 N N . THR A 1 239 ? 6.875 1.372 -15.891 1.00 83.69 239 THR A N 1
ATOM 1891 C CA . THR A 1 239 ? 5.532 1.413 -15.309 1.00 83.69 239 THR A CA 1
ATOM 1892 C C . THR A 1 239 ? 5.389 0.531 -14.074 1.00 83.69 239 THR A C 1
ATOM 1894 O O . THR A 1 239 ? 4.453 0.728 -13.306 1.00 83.69 239 THR A O 1
ATOM 1897 N N . ALA A 1 240 ? 6.328 -0.386 -13.829 1.00 86.75 240 ALA A N 1
ATOM 1898 C CA . ALA A 1 240 ? 6.349 -1.238 -12.643 1.00 86.75 240 ALA A CA 1
ATOM 1899 C C . ALA A 1 240 ? 7.783 -1.608 -12.216 1.00 86.75 240 ALA A C 1
ATOM 1901 O O . ALA A 1 240 ? 8.761 -1.392 -12.943 1.00 86.75 240 ALA A O 1
ATOM 1902 N N . SER A 1 241 ? 7.943 -2.150 -11.009 1.00 89.31 241 SER A N 1
ATOM 1903 C CA . SER A 1 241 ? 9.242 -2.639 -10.526 1.00 89.31 241 SER A CA 1
ATOM 1904 C C . SER A 1 241 ? 9.116 -3.691 -9.430 1.00 89.31 241 SER A C 1
ATOM 1906 O O . SER A 1 241 ? 8.187 -3.667 -8.628 1.00 89.31 241 SER A O 1
ATOM 1908 N N . VAL A 1 242 ? 10.081 -4.606 -9.364 1.00 90.50 242 VAL A N 1
ATOM 1909 C CA . VAL A 1 242 ? 10.190 -5.578 -8.273 1.00 90.50 242 VAL A CA 1
ATOM 1910 C C . VAL A 1 242 ? 11.631 -5.598 -7.788 1.00 90.50 242 VAL A C 1
ATOM 1912 O O . VAL A 1 242 ? 12.549 -5.906 -8.532 1.00 90.50 242 VAL A O 1
ATOM 1915 N N . SER A 1 243 ? 11.863 -5.258 -6.531 1.00 91.00 243 SER A N 1
ATOM 1916 C CA . SER A 1 243 ? 13.190 -5.269 -5.928 1.00 91.00 243 SER A CA 1
ATOM 1917 C C . SER A 1 243 ? 13.099 -5.884 -4.542 1.00 91.00 243 SER A C 1
ATOM 1919 O O . SER A 1 243 ? 12.647 -5.233 -3.599 1.00 91.00 243 SER A O 1
ATOM 1921 N N . CYS A 1 244 ? 13.568 -7.118 -4.409 1.00 90.62 244 CYS A N 1
ATOM 1922 C CA . CYS A 1 244 ? 13.406 -7.917 -3.201 1.00 90.62 244 CYS A CA 1
ATOM 1923 C C . CYS A 1 244 ? 14.721 -8.036 -2.408 1.00 90.62 244 CYS A C 1
ATOM 1925 O O . CYS A 1 244 ? 15.397 -7.028 -2.172 1.00 90.62 244 CYS A O 1
ATOM 1927 N N . SER A 1 245 ? 15.097 -9.241 -1.973 1.00 89.25 245 SER A N 1
ATOM 1928 C CA . SER A 1 245 ? 16.243 -9.487 -1.099 1.00 89.25 245 SER A CA 1
ATOM 1929 C C . SER A 1 245 ? 17.149 -10.596 -1.620 1.00 89.25 245 SER A C 1
ATOM 1931 O O . SER A 1 245 ? 16.676 -11.622 -2.090 1.00 89.25 245 SER A O 1
ATOM 1933 N N . ARG A 1 246 ? 18.471 -10.432 -1.485 1.00 89.81 246 ARG A N 1
ATOM 1934 C CA . ARG A 1 246 ? 19.437 -11.517 -1.729 1.00 89.81 246 ARG A CA 1
ATOM 1935 C C . ARG A 1 246 ? 19.352 -12.599 -0.650 1.00 89.81 246 ARG A C 1
ATOM 1937 O O . ARG A 1 246 ? 19.718 -13.738 -0.906 1.00 89.81 246 ARG A O 1
ATOM 1944 N N . VAL A 1 247 ? 18.903 -12.233 0.554 1.00 88.25 247 VAL A N 1
ATOM 1945 C CA . VAL A 1 247 ? 18.737 -13.150 1.694 1.00 88.25 247 VAL A CA 1
ATOM 1946 C C . VAL A 1 247 ? 17.476 -13.998 1.521 1.00 88.25 247 VAL A C 1
ATOM 1948 O O . VAL A 1 247 ? 17.495 -15.194 1.800 1.00 88.25 247 VAL A O 1
ATOM 1951 N N . HIS A 1 248 ? 16.395 -13.371 1.051 1.00 87.69 248 HIS A N 1
ATOM 1952 C CA . HIS A 1 248 ? 15.090 -13.990 0.823 1.00 87.69 248 HIS A CA 1
ATOM 1953 C C . HIS A 1 248 ? 14.498 -13.510 -0.509 1.00 87.69 248 HIS A C 1
ATOM 1955 O O . HIS A 1 248 ? 13.678 -12.587 -0.509 1.00 87.69 248 HIS A O 1
ATOM 1961 N N . PRO A 1 249 ? 14.924 -14.090 -1.648 1.00 93.50 249 PRO A N 1
ATOM 1962 C CA . PRO A 1 249 ? 14.374 -13.715 -2.941 1.00 93.50 249 PRO A CA 1
ATOM 1963 C C . PRO A 1 249 ? 12.863 -13.946 -2.987 1.00 93.50 249 PRO A C 1
ATOM 1965 O O . PRO A 1 249 ? 12.366 -14.975 -2.520 1.00 93.50 249 PRO A O 1
ATOM 1968 N N . CYS A 1 250 ? 12.124 -12.977 -3.524 1.00 91.88 250 CYS A N 1
ATOM 1969 C CA . CYS A 1 250 ? 10.675 -13.098 -3.655 1.00 91.88 250 CYS A CA 1
ATOM 1970 C C . CYS A 1 250 ? 10.289 -13.944 -4.874 1.00 91.88 250 CYS A C 1
ATOM 1972 O O . CYS A 1 250 ? 11.056 -14.044 -5.835 1.00 91.88 250 CYS A O 1
ATOM 1974 N N . TYR A 1 251 ? 9.107 -14.558 -4.829 1.00 95.00 251 TYR A N 1
ATOM 1975 C CA . TYR A 1 251 ? 8.593 -15.442 -5.879 1.00 95.00 251 TYR A CA 1
ATOM 1976 C C . TYR A 1 251 ? 7.065 -15.380 -5.973 1.00 95.00 251 TYR A C 1
ATOM 1978 O O . TYR A 1 251 ? 6.415 -14.849 -5.082 1.00 95.00 251 TYR A O 1
ATOM 1986 N N . GLY A 1 252 ? 6.478 -15.918 -7.044 1.00 90.44 252 GLY A N 1
ATOM 1987 C CA . GLY A 1 252 ? 5.022 -15.902 -7.224 1.00 90.44 252 GLY A CA 1
ATOM 1988 C C . GLY A 1 252 ? 4.450 -14.492 -7.411 1.00 90.44 252 GLY A C 1
ATOM 1989 O O . GLY A 1 252 ? 3.328 -14.221 -6.997 1.00 90.44 252 GLY A O 1
ATOM 1990 N N . ILE A 1 253 ? 5.225 -13.568 -7.985 1.00 92.31 253 ILE A N 1
ATOM 1991 C CA . ILE A 1 253 ? 4.770 -12.203 -8.259 1.00 92.31 253 ILE A CA 1
ATOM 1992 C C . ILE A 1 253 ? 4.194 -12.145 -9.673 1.00 92.31 253 ILE A C 1
ATOM 1994 O O . ILE A 1 253 ? 4.888 -12.472 -10.633 1.00 92.31 253 ILE A O 1
ATOM 1998 N N . ALA A 1 254 ? 2.949 -11.711 -9.824 1.00 91.44 254 ALA A N 1
ATOM 1999 C CA . ALA A 1 254 ? 2.263 -11.666 -11.109 1.00 91.44 254 ALA A CA 1
ATOM 2000 C C . ALA A 1 254 ? 1.750 -10.261 -11.435 1.00 91.44 254 ALA A C 1
ATOM 2002 O O . ALA A 1 254 ? 1.165 -9.588 -10.588 1.00 91.44 254 ALA A O 1
ATOM 2003 N N . PHE A 1 255 ? 1.938 -9.845 -12.686 1.00 92.25 255 PHE A N 1
ATOM 2004 C CA . PHE A 1 255 ? 1.301 -8.673 -13.279 1.00 92.25 255 PHE A CA 1
ATOM 2005 C C . PHE A 1 255 ? 0.324 -9.158 -14.353 1.00 92.25 255 PHE A C 1
ATOM 2007 O O . PHE A 1 255 ? 0.739 -9.646 -15.402 1.00 92.25 255 PHE A O 1
ATOM 2014 N N . ASP A 1 256 ? -0.969 -9.053 -14.072 1.00 88.50 256 ASP A N 1
ATOM 2015 C CA . ASP A 1 256 ? -2.056 -9.542 -14.917 1.00 88.50 256 ASP A CA 1
ATOM 2016 C C . ASP A 1 256 ? -2.914 -8.366 -15.397 1.00 88.50 256 ASP A C 1
ATOM 2018 O O . ASP A 1 256 ? -3.426 -7.591 -14.600 1.00 88.50 256 ASP A O 1
ATOM 2022 N N . ASP A 1 257 ? -3.033 -8.169 -16.706 1.00 90.06 257 ASP A N 1
ATOM 2023 C CA . ASP A 1 257 ? -3.727 -7.007 -17.289 1.00 90.06 257 ASP A CA 1
ATOM 2024 C C . ASP A 1 257 ? -3.350 -5.652 -16.641 1.00 90.06 257 ASP A C 1
ATOM 2026 O O . ASP A 1 257 ? -4.183 -4.827 -16.271 1.00 90.06 257 ASP A O 1
ATOM 2030 N N . VAL A 1 258 ? -2.048 -5.432 -16.450 1.00 88.75 258 VAL A N 1
ATOM 2031 C CA . VAL A 1 258 ? -1.501 -4.142 -16.009 1.00 88.75 258 VAL A CA 1
ATOM 2032 C C . VAL A 1 258 ? -1.120 -3.340 -17.246 1.00 88.75 258 VAL A C 1
ATOM 2034 O O . VAL A 1 258 ? -0.249 -3.750 -18.010 1.00 88.75 258 VAL A O 1
ATOM 2037 N N . ARG A 1 259 ? -1.754 -2.189 -17.459 1.00 92.00 259 ARG A N 1
ATOM 2038 C CA . ARG A 1 259 ? -1.512 -1.313 -18.607 1.00 92.00 259 ARG A CA 1
ATOM 2039 C C . ARG A 1 259 ? -1.421 0.132 -18.158 1.00 92.00 259 ARG A C 1
ATOM 2041 O O . ARG A 1 259 ? -2.393 0.714 -17.708 1.00 92.00 259 ARG A O 1
ATOM 2048 N N . LEU A 1 260 ? -0.248 0.738 -18.276 1.00 86.50 260 LEU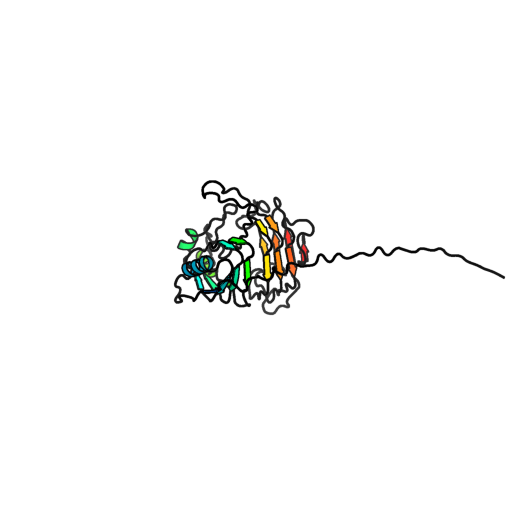 A N 1
ATOM 2049 C CA . LEU A 1 260 ? -0.042 2.110 -17.810 1.00 86.50 260 LEU A CA 1
ATOM 2050 C C . LEU A 1 260 ? 0.620 2.948 -18.893 1.00 86.50 260 LEU A C 1
ATOM 2052 O O . LEU A 1 260 ? 1.521 2.488 -19.590 1.00 86.50 260 LEU A O 1
ATOM 2056 N N . ALA A 1 261 ? 0.157 4.181 -19.034 1.00 87.69 261 ALA A N 1
ATOM 2057 C CA . ALA A 1 261 ? 0.756 5.208 -19.866 1.00 87.69 261 ALA A CA 1
ATOM 2058 C C . ALA A 1 261 ? 1.779 6.020 -19.055 1.00 87.69 261 ALA A C 1
ATOM 2060 O O . ALA A 1 261 ? 1.631 6.191 -17.848 1.00 87.69 261 ALA A O 1
ATOM 2061 N N . SER A 1 262 ? 2.803 6.565 -19.710 1.00 83.44 262 SER A N 1
ATOM 2062 C CA . SER A 1 262 ? 3.819 7.409 -19.055 1.00 83.44 262 SER A CA 1
ATOM 2063 C C . SER A 1 262 ? 3.379 8.864 -18.830 1.00 83.44 262 SER A C 1
ATOM 2065 O O . SER A 1 262 ? 4.129 9.652 -18.251 1.00 83.44 262 SER A O 1
ATOM 2067 N N . ALA A 1 263 ? 2.198 9.241 -19.332 1.00 82.19 263 ALA A N 1
ATOM 2068 C CA . ALA A 1 263 ? 1.612 10.575 -19.234 1.00 82.19 263 ALA A CA 1
ATOM 2069 C C . ALA A 1 263 ? 0.092 10.525 -19.520 1.00 82.19 263 ALA A C 1
ATOM 2071 O O . ALA A 1 263 ? -0.352 9.581 -20.178 1.00 82.19 263 ALA A O 1
ATOM 2072 N N . PRO A 1 264 ? -0.701 11.546 -19.120 1.00 78.12 264 PRO A N 1
ATOM 2073 C CA . PRO A 1 264 ? -2.161 11.569 -19.297 1.00 78.12 264 PRO A CA 1
ATOM 2074 C C . PRO A 1 264 ? -2.664 11.304 -20.720 1.00 78.12 264 PRO A C 1
ATOM 2076 O O . PRO A 1 264 ? -3.725 10.719 -20.897 1.00 78.12 264 PRO A O 1
ATOM 2079 N N . ASN A 1 265 ? -1.895 11.732 -21.722 1.00 85.50 265 ASN A N 1
ATOM 2080 C CA . ASN A 1 265 ? -2.265 11.648 -23.136 1.00 85.50 265 ASN A CA 1
ATOM 2081 C C . ASN A 1 265 ? -1.462 10.582 -23.901 1.00 85.50 265 ASN A C 1
ATOM 2083 O O . ASN A 1 265 ? -1.516 10.538 -25.128 1.00 85.50 265 ASN A O 1
ATOM 2087 N N . ALA A 1 266 ? -0.670 9.765 -23.202 1.00 86.69 266 ALA A N 1
ATOM 2088 C CA . ALA A 1 266 ? 0.074 8.672 -23.814 1.00 86.69 266 ALA A CA 1
ATOM 2089 C C . ALA A 1 266 ? -0.774 7.392 -23.850 1.00 86.69 266 ALA A C 1
ATOM 2091 O O . ALA A 1 266 ? -1.702 7.214 -23.064 1.00 86.69 266 ALA A O 1
ATOM 2092 N N . SER A 1 267 ? -0.450 6.487 -24.771 1.00 90.50 267 SER A N 1
ATOM 2093 C CA . SER A 1 267 ? -1.101 5.179 -24.839 1.00 90.50 267 SER A CA 1
ATOM 2094 C C . SER A 1 267 ? -0.667 4.294 -23.674 1.00 90.50 267 SER A C 1
ATOM 2096 O O . SER A 1 267 ? 0.514 4.253 -23.324 1.00 90.50 267 SER A O 1
ATOM 2098 N N . GLU A 1 268 ? -1.618 3.557 -23.098 1.00 91.62 268 GLU A N 1
ATOM 2099 C CA . GLU A 1 268 ? -1.308 2.529 -22.108 1.00 91.62 268 GLU A CA 1
ATOM 2100 C C . GLU A 1 268 ? -0.506 1.399 -22.765 1.00 91.62 268 GLU A C 1
ATOM 2102 O O . GLU A 1 268 ? -0.867 0.897 -23.833 1.00 91.62 268 GLU A O 1
ATOM 2107 N N . ILE A 1 269 ? 0.583 0.986 -22.120 1.00 91.62 269 ILE A N 1
ATOM 2108 C CA . ILE A 1 269 ? 1.435 -0.111 -22.583 1.00 91.62 269 ILE A CA 1
ATOM 2109 C C . ILE A 1 269 ? 1.454 -1.242 -21.560 1.00 91.62 269 ILE A C 1
ATOM 2111 O O . ILE A 1 269 ? 1.232 -1.016 -20.371 1.00 91.62 269 ILE A O 1
ATOM 2115 N N . ALA A 1 270 ? 1.754 -2.458 -22.028 1.00 92.06 270 ALA A N 1
ATOM 2116 C CA . ALA A 1 270 ? 2.052 -3.596 -21.156 1.00 92.06 270 ALA A CA 1
ATOM 2117 C C . ALA A 1 270 ? 3.170 -3.230 -20.160 1.00 92.06 270 ALA A C 1
ATOM 2119 O O . ALA A 1 270 ? 4.025 -2.399 -20.492 1.00 92.06 270 ALA A O 1
ATOM 2120 N N . PRO A 1 271 ? 3.195 -3.826 -18.959 1.00 90.25 271 PRO A N 1
ATOM 2121 C CA . PRO A 1 271 ? 4.008 -3.309 -17.876 1.00 90.25 271 PRO A CA 1
ATOM 2122 C C . PRO A 1 271 ? 5.494 -3.518 -18.189 1.00 90.25 271 PRO A C 1
ATOM 2124 O O . PRO A 1 271 ? 5.923 -4.609 -18.572 1.00 90.25 271 PRO A O 1
ATOM 2127 N N . GLN A 1 272 ? 6.272 -2.448 -18.045 1.00 91.81 272 GLN A N 1
ATOM 2128 C CA . GLN A 1 272 ? 7.710 -2.415 -18.292 1.00 91.81 272 GLN A CA 1
ATOM 2129 C C . GLN A 1 272 ? 8.428 -2.073 -16.992 1.00 91.81 272 GLN A C 1
ATOM 2131 O O . GLN A 1 272 ? 8.006 -1.175 -16.256 1.00 91.81 272 GLN A O 1
ATOM 2136 N N . GLY A 1 273 ? 9.528 -2.754 -16.701 1.00 90.69 273 GLY A N 1
ATOM 2137 C CA . GLY A 1 273 ? 10.205 -2.576 -15.432 1.00 90.69 273 GLY A CA 1
ATOM 2138 C C . GLY A 1 273 ? 11.529 -3.294 -15.297 1.00 90.69 273 GLY A C 1
ATOM 2139 O O . GLY A 1 273 ? 12.242 -3.566 -16.259 1.00 90.69 273 GLY A O 1
ATOM 2140 N N . ARG A 1 274 ? 11.887 -3.543 -14.043 1.00 91.62 274 ARG A N 1
ATOM 2141 C CA . ARG A 1 274 ? 13.096 -4.262 -13.665 1.00 91.62 274 ARG A CA 1
ATOM 2142 C C . ARG A 1 274 ? 12.798 -5.118 -12.450 1.00 91.62 274 ARG A C 1
ATOM 2144 O O . ARG A 1 274 ? 12.105 -4.652 -11.539 1.00 91.62 274 ARG A O 1
ATOM 2151 N N . CYS A 1 275 ? 13.356 -6.319 -12.449 1.00 94.31 275 CYS A N 1
ATOM 2152 C CA . CYS A 1 275 ? 13.311 -7.228 -11.323 1.00 94.31 275 CYS A CA 1
ATOM 2153 C C . CYS A 1 275 ? 14.721 -7.390 -10.739 1.00 94.31 275 CYS A C 1
ATOM 2155 O O . CYS A 1 275 ? 15.693 -7.628 -11.456 1.00 94.31 275 CYS A O 1
ATOM 2157 N N . GLU A 1 276 ? 14.848 -7.231 -9.426 1.00 94.44 276 GLU A N 1
ATOM 2158 C CA . GLU A 1 276 ? 16.095 -7.404 -8.687 1.00 94.44 276 GLU A CA 1
ATOM 2159 C C . GLU A 1 276 ? 15.878 -8.300 -7.473 1.00 94.44 276 GLU A C 1
ATOM 2161 O O . GLU A 1 276 ? 14.908 -8.142 -6.730 1.00 94.44 276 GLU A O 1
ATOM 2166 N N . TYR A 1 277 ? 16.834 -9.199 -7.233 1.00 94.56 277 TYR A N 1
ATOM 2167 C CA . TYR A 1 277 ? 16.838 -10.086 -6.067 1.00 94.56 277 TYR A CA 1
ATOM 2168 C C . TYR A 1 277 ? 15.569 -10.945 -5.955 1.00 94.56 277 TYR A C 1
ATOM 2170 O O . TYR A 1 277 ? 15.056 -11.182 -4.864 1.00 94.56 277 TYR A O 1
ATOM 2178 N N . VAL A 1 278 ? 15.047 -11.376 -7.100 1.00 95.94 278 VAL A N 1
ATOM 2179 C CA . VAL A 1 278 ? 13.895 -12.274 -7.217 1.00 95.94 278 VAL A CA 1
ATOM 2180 C C . VAL A 1 278 ? 14.383 -13.709 -7.417 1.00 95.94 278 VAL A C 1
ATOM 2182 O O . VAL A 1 278 ? 15.515 -13.925 -7.856 1.00 95.94 278 VAL A O 1
ATOM 2185 N N . ALA A 1 279 ? 13.563 -14.695 -7.059 1.00 95.38 279 ALA A N 1
ATOM 2186 C CA . ALA A 1 279 ? 13.842 -16.088 -7.395 1.00 95.38 279 ALA A CA 1
ATOM 2187 C C . ALA A 1 279 ? 13.791 -16.295 -8.920 1.00 95.38 279 ALA A C 1
ATOM 2189 O O . ALA A 1 279 ? 13.175 -15.501 -9.634 1.00 95.38 279 ALA A O 1
ATOM 2190 N N . ASP A 1 280 ? 14.401 -17.374 -9.420 1.00 93.50 280 ASP A N 1
ATOM 2191 C CA . ASP A 1 280 ? 14.283 -17.736 -10.837 1.00 93.50 280 ASP A CA 1
ATOM 2192 C C . ASP A 1 280 ? 12.805 -17.907 -11.216 1.00 93.50 280 ASP A C 1
ATOM 2194 O O . ASP A 1 280 ? 12.056 -18.589 -10.513 1.00 93.50 280 ASP A O 1
ATOM 2198 N N . LYS A 1 281 ? 12.379 -17.233 -12.292 1.00 90.19 281 LYS A N 1
ATOM 2199 C CA . LYS A 1 281 ? 10.968 -17.144 -12.722 1.00 90.19 281 LYS A CA 1
ATOM 2200 C C . LYS A 1 281 ? 10.008 -16.677 -11.617 1.00 90.19 281 LYS A C 1
ATOM 2202 O O . LYS A 1 281 ? 8.814 -16.964 -11.656 1.00 90.19 281 LYS A O 1
ATOM 2207 N N . GLY A 1 282 ? 10.524 -15.957 -10.621 1.00 92.56 282 GLY A N 1
ATOM 2208 C CA . GLY A 1 282 ? 9.758 -15.479 -9.476 1.00 92.56 282 GLY A CA 1
ATOM 2209 C C . GLY A 1 282 ? 8.779 -14.355 -9.815 1.00 92.56 282 GLY A C 1
ATOM 2210 O O . GLY A 1 282 ? 7.891 -14.081 -9.010 1.00 92.56 282 GLY A O 1
ATOM 2211 N N . VAL A 1 283 ? 8.926 -13.726 -10.984 1.00 96.50 283 VAL A N 1
ATOM 2212 C CA . VAL A 1 283 ? 8.044 -12.671 -11.489 1.00 96.50 283 VAL A CA 1
ATOM 2213 C C . VAL A 1 283 ? 7.532 -13.053 -12.874 1.00 96.50 283 VAL A C 1
ATOM 2215 O O . VAL A 1 283 ? 8.307 -13.485 -13.721 1.00 96.50 283 VAL A O 1
ATOM 2218 N N . VAL A 1 284 ? 6.234 -12.875 -13.111 1.00 95.75 284 VAL A N 1
ATOM 2219 C CA . VAL A 1 284 ? 5.588 -13.103 -14.408 1.00 95.75 284 VAL A CA 1
ATOM 2220 C C . VAL A 1 284 ? 4.742 -11.899 -14.814 1.00 95.75 284 VAL A C 1
ATOM 2222 O O . VAL A 1 284 ? 4.226 -11.166 -13.970 1.00 95.75 284 VAL A O 1
ATOM 2225 N N . GLY A 1 285 ? 4.600 -11.687 -16.123 1.00 93.88 285 GLY A N 1
ATOM 2226 C CA . GLY A 1 285 ? 3.769 -10.617 -16.679 1.00 93.88 285 GLY A CA 1
ATOM 2227 C C . GLY A 1 285 ? 4.398 -9.221 -16.667 1.00 93.88 285 GLY A C 1
ATOM 2228 O O . GLY A 1 285 ? 3.786 -8.306 -17.199 1.00 93.88 285 GLY A O 1
ATOM 2229 N N . LEU A 1 286 ? 5.614 -9.054 -16.130 1.00 94.56 286 LEU A N 1
ATOM 2230 C CA . LEU A 1 286 ? 6.407 -7.819 -16.187 1.00 94.56 286 LEU A CA 1
ATOM 2231 C C . LEU A 1 286 ? 7.548 -7.968 -17.198 1.00 94.56 286 LEU A C 1
ATOM 2233 O O . LEU A 1 286 ? 8.375 -8.862 -17.056 1.00 94.56 286 LEU A O 1
ATOM 2237 N N . ALA A 1 287 ? 7.620 -7.085 -18.193 1.00 92.75 287 ALA A N 1
ATOM 2238 C CA . ALA A 1 287 ? 8.713 -7.090 -19.162 1.00 92.75 287 ALA A CA 1
ATOM 2239 C C . ALA A 1 287 ? 9.879 -6.206 -18.695 1.00 92.75 287 ALA A C 1
ATOM 2241 O O . ALA A 1 287 ? 9.668 -5.092 -18.217 1.00 92.75 287 ALA A O 1
ATOM 2242 N N . GLY A 1 288 ? 11.116 -6.670 -18.878 1.00 90.69 288 GLY A N 1
ATOM 2243 C CA . GLY A 1 288 ? 12.323 -5.875 -18.652 1.00 90.69 288 GLY A CA 1
ATOM 2244 C C . GLY A 1 288 ? 13.434 -6.652 -17.953 1.00 90.69 288 GLY A C 1
ATOM 2245 O O . GLY A 1 288 ? 13.363 -7.864 -17.812 1.00 90.69 288 GLY A O 1
ATOM 2246 N N . ALA A 1 289 ? 14.509 -5.971 -17.557 1.00 90.38 289 ALA A N 1
ATOM 2247 C CA . ALA A 1 289 ? 15.720 -6.653 -17.101 1.00 90.38 289 ALA A CA 1
ATOM 2248 C C . ALA A 1 289 ? 15.512 -7.413 -15.777 1.00 90.38 289 ALA A C 1
ATOM 2250 O O . ALA A 1 289 ? 15.046 -6.837 -14.792 1.00 90.38 289 ALA A O 1
ATOM 2251 N N . GLY A 1 290 ? 15.934 -8.680 -15.740 1.00 89.31 290 GLY A N 1
ATOM 2252 C CA . GLY A 1 290 ? 15.870 -9.540 -14.549 1.00 89.31 290 GLY A CA 1
ATOM 2253 C C . GLY A 1 290 ? 14.483 -10.114 -14.254 1.00 89.31 290 GLY A C 1
ATOM 2254 O O . GLY A 1 290 ? 14.355 -10.901 -13.317 1.00 89.31 290 GLY A O 1
ATOM 2255 N N . CYS A 1 291 ? 13.479 -9.690 -15.025 1.00 88.69 291 CYS A N 1
ATOM 2256 C CA . CYS A 1 291 ? 12.216 -10.377 -15.227 1.00 88.69 291 CYS A CA 1
ATOM 2257 C C . CYS A 1 291 ? 12.373 -11.245 -16.505 1.00 88.69 291 CYS A C 1
ATOM 2259 O O . CYS A 1 291 ? 11.584 -12.190 -16.660 1.00 88.69 291 CYS A O 1
#

Sequence (291 aa):
MHRLSLLSLAILPFLTQTHAQAQLQNPLPPIKDPQGKTCIVHALRNQTDDAPQILKAFETCNHGGVVDEVYWIATRLNPVVEDVEVRWRGVWVFSDDLDYWRTNSYPITFQNHATNFILTGTRIAINGYGIGGINGNGNAWYNAEEAVTRVGRPMPFNLWNYILKESKKLSLNRLLKTRGEVTNLLFENFLIHGSNAGPSITQNNGNNGSFAGTSKMQISDVTFRNFHRYTQGGKGNQTASVSCSRVHPCYGIAFDDVRLASAPNASEIAPQGRCEYVADKGVVGLAGAGC

Foldseek 3Di:
DDDDDDDDDDPDPPPPPPPPPVPPDDPLPPLDDPPFDEAEQDEPDPLDASQVVQLVRQVVRASHEYEDEEYRHAAAEEREGESYEYNAAAEYEYDLPQVCQLVHFDQPVQALATERYEYEYPSYHYDNVQHGYYHDVVVSQCVVDVPHDDRRDHDHDDYFYAPPPDDDDDDPDPDPPDATEAAQEEAEDYEDDAALEAEEAAPCPRDPPPCFQVHRYEYEQYEYYNYDAEYENYDPQAHYEYGHHLNHAYANYEYYNHWYAHHRPGGTDFHEYEHHRHDVNRYPSYDDYPD